Protein AF-A0A5C9EBA0-F1 (afdb_monomer_lite)

pLDDT: mean 90.36, std 7.03, range [62.31, 97.81]

Secondary structure (DSSP, 8-state):
-HHHHHHHHHHHHTT---HHHHHHHHHHHHHHHHHHHHHHHHHHHHTT--HHHHHHHHHHS-SHHHHHHHHHHTT--HHHHHHHHS---HHHHHHHHHHHHHHHHHHIIIIITT-S----EEEEETTEEEEE-HHHHHHHHHHHHHHHHHHHHHHHHHHHHHHHHHHHHHHHHHTT--GGGEE--HHHHHHHS----S---EEEE-TTS-EEEEEEE---TT-HHHHHHHHHTT-SEEEES---HHHHHHHHHTTPEEEETTSTTHHHHHHHHHHHTT----PPP---HHHHHHHHHHHHHHHT-

Sequence (305 aa):
MKNLVGKIVGLVLSGEDYRPEVLATISMRFLTKIQEMVSEVFLIKESGKTIRDLLFQTYKKKGKENKFKLLWYSGLNNKTVRNMEGTTKKEVCLKLGLENIQAFIGIFTQDCSEMEYKISLRLKRDDTTIELNEIESTWFLNAIASMKMSIQGGAWSEVGKLVESSLLYSIFNILEIPETNYIIDIEDIKKRCDIKTREIDGVLIDKEDKCLTIEVKLLGIGNPEIGDEAIAREVDLFLTDRMTEMMISEGEKKGIKTVEFRQEDAIDKIFEFLSSSNIPCSKPSSESKEERKLRIEKLVSKYLE

Radius of gyration: 24.42 Å; chains: 1; bounding box: 55×39×70 Å

Foldseek 3Di:
DLLLLLLLLLQLLLLHDSVVSLVVVLVVVLVVVVVVLLVLLVVCVVVVHDLLVSLVVLLPDDDPVSLQLLQLLLLHGQVVLCVVPVDSDSVSSSVVSVVSLVVLVVCCVPPVPPPPDFDKDWRDDPPDIDIDGRSRRVSNVSSSVSVSVRSSVVSCVVSFLLNLLLNVVLLCVLFVFDPVFKDQDQVVCVVQDVQPDRAFRMWGQAPVRDIATEHEDADDQPCVVVLVVVLVSLGQEYEYQDYDPVSCVSSVVSNHHYAHSNDPPSSVSVSVSCVVVRGDTHDGDPDDSVVSSVVSSVSSSVVVD

Structure (mmCIF, N/CA/C/O backbone):
data_AF-A0A5C9EBA0-F1
#
_entry.id   AF-A0A5C9EBA0-F1
#
loop_
_atom_site.group_PDB
_atom_site.id
_atom_site.type_symbol
_atom_site.label_atom_id
_atom_site.label_alt_id
_atom_site.label_comp_id
_atom_site.label_asym_id
_atom_site.label_entity_id
_atom_site.label_seq_id
_atom_site.pdbx_PDB_ins_code
_atom_site.Cartn_x
_atom_site.Cartn_y
_atom_site.Cartn_z
_atom_site.occupancy
_atom_site.B_iso_or_equiv
_atom_site.auth_seq_id
_atom_site.auth_comp_id
_atom_site.auth_asym_id
_atom_site.auth_atom_id
_atom_site.pdbx_PDB_model_num
ATOM 1 N N . MET A 1 1 ? 4.694 12.496 -0.052 1.00 81.69 1 MET A N 1
ATOM 2 C CA . MET A 1 1 ? 4.579 11.318 -0.940 1.00 81.69 1 MET A CA 1
ATOM 3 C C . MET A 1 1 ? 5.668 11.324 -2.002 1.00 81.69 1 MET A C 1
ATOM 5 O O . MET A 1 1 ? 6.444 10.389 -2.009 1.00 81.69 1 MET A O 1
ATOM 9 N N . LYS A 1 2 ? 5.814 12.387 -2.808 1.00 86.81 2 LYS A N 1
ATOM 10 C CA . LYS A 1 2 ? 6.856 12.492 -3.853 1.00 86.81 2 LYS A CA 1
ATOM 11 C C . LYS A 1 2 ? 8.274 12.146 -3.373 1.00 86.81 2 LYS A C 1
ATOM 13 O O . LYS A 1 2 ? 8.878 11.230 -3.909 1.00 86.81 2 LYS A O 1
ATOM 18 N N . ASN A 1 3 ? 8.734 12.773 -2.285 1.00 86.75 3 ASN A N 1
ATOM 19 C CA . ASN A 1 3 ? 10.061 12.497 -1.711 1.00 86.75 3 ASN A CA 1
ATOM 20 C C . ASN A 1 3 ? 10.243 11.025 -1.298 1.00 86.75 3 ASN A C 1
ATOM 22 O O . ASN A 1 3 ? 11.319 10.471 -1.465 1.00 86.75 3 ASN A O 1
ATOM 26 N N . LEU A 1 4 ? 9.187 10.383 -0.781 1.00 89.81 4 LEU A N 1
ATOM 27 C CA . LEU A 1 4 ? 9.219 8.961 -0.428 1.00 89.81 4 LEU A CA 1
ATOM 28 C C . LEU A 1 4 ? 9.351 8.093 -1.684 1.00 89.81 4 LEU A C 1
ATOM 30 O O . LEU A 1 4 ? 10.162 7.177 -1.696 1.00 89.81 4 LEU A O 1
ATOM 34 N N . VAL A 1 5 ? 8.576 8.388 -2.733 1.00 92.25 5 VAL A N 1
ATOM 35 C CA . VAL A 1 5 ? 8.642 7.653 -4.006 1.00 92.25 5 VAL A CA 1
ATOM 36 C C . VAL A 1 5 ? 10.026 7.810 -4.633 1.00 92.25 5 VAL A C 1
ATOM 38 O O . VAL A 1 5 ? 10.634 6.808 -4.982 1.00 92.25 5 VAL A O 1
ATOM 41 N N . GLY A 1 6 ? 10.565 9.033 -4.694 1.00 92.62 6 GLY A N 1
ATOM 42 C CA . GLY A 1 6 ? 11.915 9.289 -5.204 1.00 92.62 6 GLY A CA 1
ATOM 43 C C . GLY A 1 6 ? 12.986 8.512 -4.442 1.00 92.62 6 GLY A C 1
ATOM 44 O O . GLY A 1 6 ? 13.807 7.838 -5.062 1.00 92.62 6 GLY A O 1
ATOM 45 N N . LYS A 1 7 ? 12.920 8.525 -3.105 1.00 92.56 7 LYS A N 1
ATOM 46 C CA . LYS A 1 7 ? 13.832 7.758 -2.250 1.00 92.56 7 LYS A CA 1
ATOM 47 C C . LYS A 1 7 ? 13.728 6.253 -2.512 1.00 92.56 7 LYS A C 1
ATOM 49 O O . LYS A 1 7 ? 14.746 5.588 -2.663 1.00 92.56 7 LYS A O 1
ATOM 54 N N . ILE A 1 8 ? 12.511 5.713 -2.610 1.00 93.88 8 ILE A N 1
ATOM 55 C CA . ILE A 1 8 ? 12.286 4.291 -2.914 1.00 93.88 8 ILE A CA 1
ATOM 56 C C . ILE A 1 8 ? 12.856 3.925 -4.288 1.00 93.88 8 ILE A C 1
ATOM 58 O O . ILE A 1 8 ? 13.572 2.935 -4.391 1.00 93.88 8 ILE A O 1
ATOM 62 N N . VAL A 1 9 ? 12.583 4.719 -5.327 1.00 94.88 9 VAL A N 1
ATOM 63 C CA . VAL A 1 9 ? 13.113 4.478 -6.679 1.00 94.88 9 VAL A CA 1
ATOM 64 C C . VAL A 1 9 ? 14.646 4.511 -6.670 1.00 94.88 9 VAL A C 1
ATOM 66 O O . VAL A 1 9 ? 15.277 3.636 -7.258 1.00 94.88 9 VAL A O 1
ATOM 69 N N . GLY A 1 10 ? 15.254 5.458 -5.948 1.00 92.88 10 GLY A N 1
ATOM 70 C CA . GLY A 1 10 ? 16.707 5.530 -5.769 1.00 92.88 10 GLY A CA 1
ATOM 71 C C . GLY A 1 10 ? 17.295 4.286 -5.093 1.00 92.88 10 GLY A C 1
ATOM 72 O O . GLY A 1 10 ? 18.308 3.760 -5.557 1.00 92.88 10 GLY A O 1
ATOM 73 N N . LEU A 1 11 ? 16.645 3.781 -4.038 1.00 93.06 11 LEU A N 1
ATOM 74 C CA . LEU A 1 11 ? 17.038 2.538 -3.364 1.00 93.06 11 LEU A CA 1
ATOM 75 C C . LEU A 1 11 ? 16.935 1.333 -4.310 1.00 93.06 11 LEU A C 1
ATOM 77 O O . LEU A 1 11 ? 17.904 0.590 -4.448 1.00 93.06 11 LEU A O 1
ATOM 81 N N . VAL A 1 12 ? 15.807 1.183 -5.014 1.00 93.50 12 VAL A N 1
ATOM 82 C CA . VAL A 1 12 ? 15.573 0.077 -5.959 1.00 93.50 12 VAL A CA 1
ATOM 83 C C . VAL A 1 12 ? 16.632 0.067 -7.061 1.00 93.50 12 VAL A C 1
ATOM 85 O O . VAL A 1 12 ? 17.296 -0.946 -7.256 1.00 93.50 12 VAL A O 1
ATOM 88 N N . LEU A 1 13 ? 16.873 1.200 -7.728 1.00 92.31 13 LEU A N 1
ATOM 89 C CA . LEU A 1 13 ? 17.863 1.297 -8.813 1.00 92.31 13 LEU A CA 1
ATOM 90 C C . LEU A 1 13 ? 19.319 1.149 -8.338 1.00 92.31 13 LEU A C 1
ATOM 92 O O . LEU A 1 13 ? 20.222 1.007 -9.162 1.00 92.31 13 LEU A O 1
ATOM 96 N N . SER A 1 14 ? 19.552 1.170 -7.023 1.00 90.12 14 SER A N 1
ATOM 97 C CA . SER A 1 14 ? 20.859 0.916 -6.405 1.00 90.12 14 SER A CA 1
ATOM 98 C C . SER A 1 14 ? 21.021 -0.522 -5.888 1.00 90.12 14 SER A C 1
ATOM 100 O O . SER A 1 14 ? 22.094 -0.858 -5.379 1.00 90.12 14 SER A O 1
ATOM 102 N N . GLY A 1 15 ? 19.984 -1.361 -6.009 1.00 90.50 15 GLY A N 1
ATOM 103 C CA . GLY A 1 15 ? 19.945 -2.728 -5.478 1.00 90.50 15 GLY A CA 1
ATOM 104 C C . GLY A 1 15 ? 19.704 -2.812 -3.964 1.00 90.50 15 GLY A C 1
ATOM 105 O O . GLY A 1 15 ? 19.970 -3.839 -3.332 1.00 90.50 15 GLY A O 1
ATOM 106 N N . GLU A 1 16 ? 19.201 -1.742 -3.351 1.00 91.31 16 GLU A N 1
ATOM 107 C CA . GLU A 1 16 ? 18.982 -1.635 -1.906 1.00 91.31 16 GLU A CA 1
ATOM 108 C C . GLU A 1 16 ? 17.537 -1.948 -1.499 1.00 91.31 16 GLU A C 1
ATOM 110 O O . GLU A 1 16 ? 16.607 -1.913 -2.303 1.00 91.31 16 GLU A O 1
ATOM 115 N N . ASP A 1 17 ? 17.338 -2.285 -0.218 1.00 90.69 17 ASP A N 1
ATOM 116 C CA . ASP A 1 17 ? 16.003 -2.602 0.290 1.00 90.69 17 ASP A CA 1
ATOM 117 C C . ASP A 1 17 ? 15.201 -1.341 0.598 1.00 90.69 17 ASP A C 1
ATOM 119 O O . ASP A 1 17 ? 15.548 -0.567 1.488 1.00 90.69 17 ASP A O 1
ATOM 123 N N . TYR A 1 18 ? 14.086 -1.172 -0.105 1.00 91.62 18 TYR A N 1
ATOM 124 C CA . TYR A 1 18 ? 13.169 -0.053 0.076 1.00 91.62 18 TYR A CA 1
ATOM 125 C C . TYR A 1 18 ? 12.035 -0.343 1.076 1.00 91.62 18 TYR A C 1
ATOM 127 O O . TYR A 1 18 ? 11.328 0.577 1.496 1.00 91.62 18 TYR A O 1
ATOM 135 N N . ARG A 1 19 ? 11.831 -1.605 1.488 1.00 90.94 19 ARG A N 1
ATOM 136 C CA . ARG A 1 19 ? 10.731 -2.005 2.386 1.00 90.94 19 ARG A CA 1
ATOM 137 C C . ARG A 1 19 ? 10.732 -1.260 3.727 1.00 90.94 19 ARG A C 1
ATOM 139 O O . ARG A 1 19 ? 9.632 -0.927 4.177 1.00 90.94 19 ARG A O 1
ATOM 146 N N . PRO A 1 20 ? 11.881 -0.945 4.365 1.00 93.00 20 PRO A N 1
ATOM 147 C CA . PRO A 1 20 ? 11.892 -0.144 5.590 1.00 93.00 20 PRO A CA 1
ATOM 148 C C . PRO A 1 20 ? 11.180 1.210 5.445 1.00 93.00 20 PRO A C 1
ATOM 150 O O . PRO A 1 20 ? 10.458 1.618 6.354 1.00 93.00 20 PRO A O 1
ATOM 153 N N . GLU A 1 21 ? 11.285 1.866 4.287 1.00 92.19 21 GLU A N 1
ATOM 154 C CA . GLU A 1 21 ? 10.625 3.152 4.015 1.00 92.19 21 GLU A CA 1
ATOM 155 C C . GLU A 1 21 ? 9.096 3.006 3.922 1.00 92.19 21 GLU A C 1
ATOM 157 O O . GLU A 1 21 ? 8.328 3.830 4.439 1.00 92.19 21 GLU A O 1
ATOM 162 N N . VAL A 1 22 ? 8.630 1.908 3.318 1.00 91.56 22 VAL A N 1
ATOM 163 C CA . VAL A 1 22 ? 7.197 1.585 3.249 1.00 91.56 22 VAL A CA 1
ATOM 164 C C . VAL A 1 22 ? 6.652 1.244 4.635 1.00 91.56 22 VAL A C 1
ATOM 166 O O . VAL A 1 22 ? 5.592 1.737 5.028 1.00 91.56 22 VAL A O 1
ATOM 169 N N . LEU A 1 23 ? 7.394 0.455 5.418 1.00 93.38 23 LEU A N 1
ATOM 170 C CA . LEU A 1 23 ? 7.028 0.102 6.791 1.00 93.38 23 LEU A CA 1
ATOM 171 C C . LEU A 1 23 ? 6.982 1.331 7.707 1.00 93.38 23 LEU A C 1
ATOM 173 O O . LEU A 1 23 ? 6.047 1.458 8.501 1.00 93.38 23 LEU A O 1
ATOM 177 N N . ALA A 1 24 ? 7.927 2.263 7.570 1.00 91.94 24 ALA A N 1
ATOM 178 C CA . ALA A 1 24 ? 7.907 3.534 8.291 1.00 91.94 24 ALA A CA 1
ATOM 179 C C . ALA A 1 24 ? 6.654 4.355 7.944 1.00 91.94 24 ALA A C 1
ATOM 181 O O . ALA A 1 24 ? 5.968 4.860 8.836 1.00 91.94 24 ALA A O 1
ATOM 182 N N . THR A 1 25 ? 6.284 4.405 6.661 1.00 91.31 25 THR A N 1
ATOM 183 C CA . THR A 1 25 ? 5.068 5.087 6.188 1.00 91.31 25 THR A CA 1
ATOM 184 C C . THR A 1 25 ? 3.796 4.455 6.755 1.00 91.31 25 THR A C 1
ATOM 186 O O . THR A 1 25 ? 2.898 5.160 7.221 1.00 91.31 25 THR A O 1
ATOM 189 N N . ILE A 1 26 ? 3.720 3.122 6.767 1.00 94.00 26 ILE A N 1
ATOM 190 C CA . ILE A 1 26 ? 2.621 2.368 7.382 1.00 94.00 26 ILE A CA 1
ATOM 191 C C . ILE A 1 26 ? 2.520 2.681 8.878 1.00 94.00 26 ILE A C 1
ATOM 193 O O . ILE A 1 26 ? 1.419 2.902 9.384 1.00 94.00 26 ILE A O 1
ATOM 197 N N . SER A 1 27 ? 3.649 2.688 9.587 1.00 94.75 27 SER A N 1
ATOM 198 C CA . SER A 1 27 ? 3.702 2.964 11.025 1.00 94.75 27 SER A CA 1
ATOM 199 C C . SER A 1 27 ? 3.254 4.387 11.340 1.00 94.75 27 SER A C 1
ATOM 201 O O . SER A 1 27 ? 2.418 4.574 12.220 1.00 94.75 27 SER A O 1
ATOM 203 N N . MET A 1 28 ? 3.708 5.376 10.568 1.00 93.81 28 MET A N 1
ATOM 204 C CA . MET A 1 28 ? 3.269 6.764 10.717 1.00 93.81 28 MET A CA 1
ATOM 205 C C . MET A 1 28 ? 1.756 6.902 10.502 1.00 93.81 28 MET A C 1
ATOM 207 O O . MET A 1 28 ? 1.057 7.449 11.350 1.00 93.81 28 MET A O 1
ATOM 211 N N . ARG A 1 29 ? 1.220 6.332 9.410 1.00 94.75 29 ARG A N 1
ATOM 212 C CA . ARG A 1 29 ? -0.228 6.339 9.127 1.00 94.75 29 ARG A CA 1
ATOM 213 C C . ARG A 1 29 ? -1.030 5.676 10.244 1.00 94.75 29 ARG A C 1
ATOM 215 O O . ARG A 1 29 ? -2.077 6.192 10.626 1.00 94.75 29 ARG A O 1
ATOM 222 N N . PHE A 1 30 ? -0.541 4.553 10.768 1.00 97.00 30 PHE A N 1
ATOM 223 C CA . PHE A 1 30 ? -1.164 3.871 11.898 1.00 97.00 30 PHE A CA 1
ATOM 224 C C . PHE A 1 30 ? -1.202 4.767 13.139 1.00 97.00 30 PHE A C 1
ATOM 226 O O . PHE A 1 30 ? -2.274 4.931 13.711 1.00 97.00 30 PHE A O 1
ATOM 233 N N . LEU A 1 31 ? -0.079 5.393 13.510 1.00 96.75 31 LEU A N 1
ATOM 234 C CA . LEU A 1 31 ? 0.001 6.295 14.664 1.00 96.75 31 LEU A CA 1
ATOM 235 C C . LEU A 1 31 ? -0.926 7.510 14.524 1.00 96.75 31 LEU A C 1
ATOM 237 O O . LEU A 1 31 ? -1.572 7.905 15.488 1.00 96.75 31 LEU A O 1
ATOM 241 N N . THR A 1 32 ? -1.061 8.077 13.327 1.00 95.81 32 THR A N 1
ATOM 242 C CA . THR A 1 32 ? -2.030 9.156 13.094 1.00 95.81 32 THR A CA 1
ATOM 243 C C . THR A 1 32 ? -3.468 8.654 13.238 1.00 95.81 32 THR A C 1
ATOM 245 O O . THR A 1 32 ? -4.272 9.249 13.956 1.00 95.81 32 THR A O 1
ATOM 248 N N . LYS A 1 33 ? -3.811 7.532 12.593 1.00 96.25 33 LYS A N 1
ATOM 249 C CA . LYS A 1 33 ? -5.192 7.029 12.579 1.00 96.25 33 LYS A CA 1
ATOM 250 C C . LYS A 1 33 ? -5.638 6.434 13.910 1.00 96.25 33 LYS A C 1
ATOM 252 O O . LYS A 1 33 ? -6.814 6.564 14.242 1.00 96.25 33 LYS A O 1
ATOM 257 N N . ILE A 1 34 ? -4.735 5.855 14.704 1.00 96.94 34 ILE A N 1
ATOM 258 C CA . ILE A 1 34 ? -5.078 5.401 16.055 1.00 96.94 34 ILE A CA 1
ATOM 259 C C . ILE A 1 34 ? -5.459 6.582 16.951 1.00 96.94 34 ILE A C 1
ATOM 261 O O . ILE A 1 34 ? -6.455 6.487 17.657 1.00 96.94 34 ILE A O 1
ATOM 265 N N . GLN A 1 35 ? -4.752 7.715 16.864 1.00 96.62 35 GLN A N 1
ATOM 266 C CA . GLN A 1 35 ? -5.089 8.920 17.632 1.00 96.62 35 GLN A CA 1
ATOM 267 C C . GLN A 1 35 ? -6.472 9.464 17.252 1.00 96.62 35 GLN A C 1
ATOM 269 O O . GLN A 1 35 ? -7.281 9.774 18.127 1.00 96.62 35 GLN A O 1
ATOM 274 N N . GLU A 1 36 ? -6.790 9.503 15.954 1.00 96.00 36 GLU A N 1
ATOM 275 C CA . GLU A 1 36 ? -8.133 9.870 15.488 1.00 96.00 36 GLU A CA 1
ATOM 276 C C . GLU A 1 36 ? -9.208 8.923 16.044 1.00 96.00 36 GLU A C 1
ATOM 278 O O . GLU A 1 36 ? -10.232 9.374 16.555 1.00 96.00 36 GLU A O 1
ATOM 283 N N . MET A 1 37 ? -8.983 7.607 15.968 1.00 96.75 37 MET A N 1
ATOM 284 C CA . MET A 1 37 ? -9.955 6.617 16.435 1.00 96.75 37 MET A CA 1
ATOM 285 C C . MET A 1 37 ? -10.153 6.659 17.952 1.00 96.75 37 MET A C 1
ATOM 287 O O . MET A 1 37 ? -11.296 6.594 18.398 1.00 96.75 37 MET A O 1
ATOM 291 N N . VAL A 1 38 ? -9.072 6.801 18.728 1.00 97.62 38 VAL A N 1
ATOM 292 C CA . VAL A 1 38 ? -9.129 6.974 20.188 1.00 97.62 38 VAL A CA 1
ATOM 293 C C . VAL A 1 38 ? -9.946 8.213 20.537 1.00 97.62 38 VAL A C 1
ATOM 295 O O . VAL A 1 38 ? -10.835 8.121 21.377 1.00 97.62 38 VAL A O 1
ATOM 298 N N . SER A 1 39 ? -9.711 9.341 19.860 1.00 97.25 39 SER A N 1
ATOM 299 C CA . SER A 1 39 ? -10.471 10.579 20.074 1.00 97.25 39 SER A CA 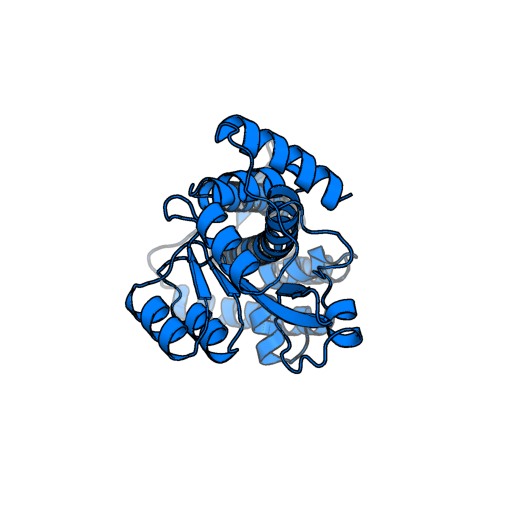1
ATOM 300 C C . SER A 1 39 ? -11.970 10.400 19.801 1.00 97.25 39 SER A C 1
ATOM 302 O O . SER A 1 39 ? -12.808 10.789 20.615 1.00 97.25 39 SER A O 1
ATOM 304 N N . GLU A 1 40 ? -12.332 9.748 18.693 1.00 96.88 40 GLU A N 1
ATOM 305 C CA . GLU A 1 40 ? -13.737 9.506 18.342 1.00 96.88 40 GLU A CA 1
ATOM 306 C C . GLU A 1 40 ? -14.439 8.565 19.335 1.00 96.88 40 GLU A C 1
ATOM 308 O O . GLU A 1 40 ? -15.564 8.847 19.750 1.00 96.88 40 GLU A O 1
ATOM 313 N N . VAL A 1 41 ? -13.779 7.483 19.761 1.00 97.38 41 VAL A N 1
ATOM 314 C CA . VAL A 1 41 ? -14.322 6.562 20.776 1.00 97.38 41 VAL A CA 1
ATOM 315 C C . VAL A 1 41 ? -14.431 7.249 22.134 1.00 97.38 41 VAL A C 1
ATOM 317 O O . VAL A 1 41 ? -15.442 7.085 22.819 1.00 97.38 41 VAL A O 1
ATOM 320 N N . PHE A 1 42 ? -13.444 8.074 22.491 1.00 97.81 42 PHE A N 1
ATOM 321 C CA . PHE A 1 42 ? -13.457 8.845 23.726 1.00 97.81 42 PHE A CA 1
ATOM 322 C C . PHE A 1 42 ? -14.675 9.759 23.809 1.00 97.81 42 PHE A C 1
ATOM 324 O O . PHE A 1 42 ? -15.445 9.677 24.763 1.00 97.81 42 PHE A O 1
ATOM 331 N N . LEU A 1 43 ? -14.894 10.579 22.780 1.00 96.62 43 LEU A N 1
ATOM 332 C CA . LEU A 1 43 ? -16.013 11.523 22.728 1.00 96.62 43 LEU A CA 1
ATOM 333 C C . LEU A 1 43 ? -17.376 10.822 22.755 1.00 96.62 43 LEU A C 1
ATOM 335 O O . LEU A 1 43 ? -18.321 11.310 23.375 1.00 96.62 43 LEU A O 1
ATOM 339 N N . ILE A 1 44 ? -17.494 9.670 22.092 1.00 96.00 44 ILE A N 1
ATOM 340 C CA . ILE A 1 44 ? -18.726 8.875 22.107 1.00 96.00 44 ILE A CA 1
ATOM 341 C C . ILE A 1 44 ? -19.019 8.366 23.515 1.00 96.00 44 ILE A C 1
ATOM 343 O O . ILE A 1 44 ? -20.124 8.601 24.013 1.00 96.00 44 ILE A O 1
ATOM 347 N N . LYS A 1 45 ? -18.033 7.748 24.172 1.00 95.94 45 LYS A N 1
ATOM 348 C CA . LYS A 1 45 ? -18.189 7.206 25.525 1.00 95.94 45 LYS A CA 1
ATOM 349 C C . LYS A 1 45 ? -18.451 8.306 26.555 1.00 95.94 45 LYS A C 1
ATOM 351 O O . LYS A 1 45 ? -19.352 8.154 27.374 1.00 95.94 45 LYS A O 1
ATOM 356 N N . GLU A 1 46 ? -17.732 9.426 26.470 1.00 95.62 46 GLU A N 1
ATOM 357 C CA . GLU A 1 46 ? -17.934 10.617 27.311 1.00 95.62 46 GLU A CA 1
ATOM 358 C C . GLU A 1 46 ? -19.369 11.155 27.190 1.00 95.62 46 GLU A C 1
ATOM 360 O O . GLU A 1 46 ? -19.976 11.552 28.180 1.00 95.62 46 GLU A O 1
ATOM 365 N N . SER A 1 47 ? -19.961 11.091 25.993 1.00 95.44 47 SER A N 1
ATOM 366 C CA . SER A 1 47 ? -21.350 11.507 25.758 1.00 95.44 47 SER A CA 1
ATOM 367 C C . SER A 1 47 ? -22.416 10.464 26.135 1.00 95.44 47 SER A C 1
ATOM 369 O O . SER A 1 47 ? -23.588 10.658 25.811 1.00 95.44 47 SER A O 1
ATOM 371 N N . GLY A 1 48 ? -22.031 9.348 26.767 1.00 95.06 48 GLY A N 1
ATOM 372 C CA . GLY A 1 48 ? -22.944 8.260 27.140 1.00 95.06 48 GLY A CA 1
ATOM 373 C C . GLY A 1 48 ? -23.527 7.491 25.949 1.00 95.06 48 GLY A C 1
ATOM 374 O O . GLY A 1 48 ? -24.552 6.826 26.085 1.00 95.06 48 GLY A O 1
ATOM 375 N N . LYS A 1 49 ? -22.908 7.602 24.769 1.00 95.62 49 LYS A N 1
ATOM 376 C CA . LYS A 1 49 ? -23.362 6.966 23.528 1.00 95.62 49 LYS A CA 1
ATOM 377 C C . LYS A 1 49 ? -22.674 5.626 23.295 1.00 95.62 49 LYS A C 1
ATOM 379 O O . LYS A 1 49 ? -21.618 5.333 23.849 1.00 95.62 49 LYS A O 1
ATOM 384 N N . THR A 1 50 ? -23.274 4.824 22.426 1.00 92.94 50 THR A N 1
ATOM 385 C CA . THR A 1 50 ? -22.828 3.467 22.108 1.00 92.94 50 THR A CA 1
ATOM 386 C C . THR A 1 50 ? -21.975 3.413 20.839 1.00 92.94 50 THR A C 1
ATOM 388 O O . THR A 1 50 ? -21.930 4.346 20.034 1.00 92.94 50 THR A O 1
ATOM 391 N N . ILE A 1 51 ? -21.365 2.253 20.595 1.00 90.81 51 ILE A N 1
ATOM 392 C CA . ILE A 1 51 ? -20.700 1.929 19.324 1.00 90.81 51 ILE A CA 1
ATOM 393 C C . ILE A 1 51 ? -21.655 2.123 18.133 1.00 90.81 51 ILE A C 1
ATOM 395 O O . ILE A 1 51 ? -21.267 2.654 17.094 1.00 90.81 51 ILE A O 1
ATOM 399 N N . ARG A 1 52 ? -22.934 1.757 18.278 1.00 93.44 52 ARG A N 1
ATOM 400 C CA . ARG A 1 52 ? -23.931 1.928 17.213 1.00 93.44 52 ARG A CA 1
ATOM 401 C C . ARG A 1 52 ? -24.115 3.403 16.845 1.00 93.44 52 ARG A C 1
ATOM 403 O O . ARG A 1 52 ? -24.215 3.737 15.663 1.00 93.44 52 ARG A O 1
ATOM 410 N N . ASP A 1 53 ? -24.097 4.290 17.837 1.00 95.88 53 ASP A N 1
ATOM 411 C CA . ASP A 1 53 ? -24.163 5.735 17.615 1.00 95.88 53 ASP A CA 1
ATOM 412 C C . ASP A 1 53 ? -22.923 6.259 16.884 1.00 95.88 53 ASP A C 1
ATOM 414 O O . ASP A 1 53 ? -23.052 7.116 16.005 1.00 95.88 53 ASP A O 1
ATOM 418 N N . LEU A 1 54 ? -21.735 5.726 17.194 1.00 96.06 54 LEU A N 1
ATOM 419 C CA . LEU A 1 54 ? -20.495 6.052 16.484 1.00 96.06 54 LEU A CA 1
ATOM 420 C C . LEU A 1 54 ? -20.591 5.695 14.994 1.00 96.06 54 LEU A C 1
ATOM 422 O O . LEU A 1 54 ? -20.232 6.518 14.146 1.00 96.06 54 LEU A O 1
ATOM 426 N N . LEU A 1 55 ? -21.127 4.518 14.648 1.00 95.56 55 LEU A N 1
ATOM 427 C CA . LEU A 1 55 ? -21.336 4.143 13.246 1.00 95.56 55 LEU A CA 1
ATOM 428 C C . LEU A 1 55 ? -22.289 5.108 12.543 1.00 95.56 55 LEU A C 1
ATOM 430 O O . LEU A 1 55 ? -21.954 5.632 11.481 1.00 95.56 55 LEU A O 1
ATOM 434 N N . PHE A 1 56 ? -23.451 5.405 13.129 1.00 96.25 56 PHE A N 1
ATOM 435 C CA . PHE A 1 56 ? -24.403 6.327 12.505 1.00 96.25 56 PHE A CA 1
ATOM 436 C C . PHE A 1 56 ? -23.841 7.746 12.357 1.00 96.25 56 PHE A C 1
ATOM 438 O O . PHE A 1 56 ? -24.073 8.396 11.333 1.00 96.25 56 PHE A O 1
ATOM 445 N N . GLN A 1 57 ? -23.072 8.235 13.332 1.00 95.06 57 GLN A N 1
ATOM 446 C CA . GLN A 1 57 ? -22.390 9.526 13.222 1.00 95.06 57 GLN A CA 1
ATOM 447 C C . GLN A 1 57 ? -21.343 9.511 12.101 1.00 95.06 57 GLN A C 1
ATOM 449 O O . GLN A 1 57 ? -21.325 10.415 11.264 1.00 95.06 57 GLN A O 1
ATOM 454 N N . THR A 1 58 ? -20.532 8.457 12.007 1.00 95.56 58 THR A N 1
ATOM 455 C CA . THR A 1 58 ? -19.527 8.284 10.942 1.00 95.56 58 THR A CA 1
ATOM 456 C C . THR A 1 58 ? -20.182 8.173 9.558 1.00 95.56 58 THR A C 1
ATOM 458 O O . THR A 1 58 ? -19.709 8.741 8.566 1.00 95.56 58 THR A O 1
ATOM 461 N N . TYR A 1 59 ? -21.341 7.518 9.481 1.00 95.69 59 TYR A N 1
ATOM 462 C CA . TYR A 1 59 ? -22.153 7.434 8.271 1.00 95.69 59 TYR A CA 1
ATOM 463 C C . TYR A 1 59 ? -22.658 8.802 7.794 1.00 95.69 59 TYR A C 1
ATOM 465 O O . TYR A 1 59 ? -22.678 9.058 6.590 1.00 95.69 59 TYR A O 1
ATOM 473 N N . LYS A 1 60 ? -22.965 9.729 8.701 1.00 95.12 60 LYS A N 1
ATOM 474 C CA . LYS A 1 60 ? -23.390 11.091 8.336 1.00 95.12 60 LYS A CA 1
ATOM 475 C C . LYS A 1 60 ? -22.233 11.996 7.884 1.00 95.12 60 LYS A C 1
ATOM 477 O O . LYS A 1 60 ? -22.461 12.928 7.116 1.00 95.12 60 LYS A O 1
ATOM 482 N N . LYS A 1 61 ? -20.988 11.731 8.305 1.00 93.38 61 LYS A N 1
ATOM 483 C CA . LYS A 1 61 ? -19.810 12.540 7.925 1.00 93.38 61 LYS A CA 1
ATOM 484 C C . LYS A 1 61 ? -19.486 12.421 6.421 1.00 93.38 61 LYS A C 1
ATOM 486 O O . LYS A 1 61 ? -19.469 11.323 5.861 1.00 93.38 61 LYS A O 1
ATOM 491 N N . LYS A 1 62 ? -19.176 13.537 5.750 1.00 89.19 62 LYS A N 1
ATOM 492 C CA . LYS A 1 62 ? -18.737 13.556 4.335 1.00 89.19 62 LYS A CA 1
ATOM 493 C C . LYS A 1 62 ? -17.278 13.099 4.187 1.00 89.19 62 LYS A C 1
ATOM 495 O O . LYS A 1 62 ? -16.519 13.143 5.144 1.00 89.19 62 LYS A O 1
ATOM 500 N N . GLY A 1 63 ? -16.871 12.687 2.987 1.00 86.81 63 GLY A N 1
ATOM 501 C CA . GLY A 1 63 ? -15.479 12.337 2.669 1.00 86.81 63 GLY A CA 1
ATOM 502 C C . GLY A 1 63 ? -15.201 10.832 2.614 1.00 86.81 63 GLY A C 1
ATOM 503 O O . GLY A 1 63 ? -15.817 10.036 3.326 1.00 86.81 63 GLY A O 1
ATOM 504 N N . LYS A 1 64 ? -14.261 10.444 1.740 1.00 83.81 64 LYS A N 1
ATOM 505 C CA . LYS A 1 64 ? -13.916 9.037 1.464 1.00 83.81 64 LYS A CA 1
ATOM 506 C C . LYS A 1 64 ? -13.386 8.309 2.704 1.00 83.81 64 LYS A C 1
ATOM 508 O O . LYS A 1 64 ? -13.685 7.131 2.880 1.00 83.81 64 LYS A O 1
ATOM 513 N N . GLU A 1 65 ? -12.677 9.011 3.587 1.00 87.12 65 GLU A N 1
ATOM 514 C CA . GLU A 1 65 ? -12.125 8.442 4.825 1.00 87.12 65 GLU A CA 1
ATOM 515 C C . GLU A 1 65 ? -13.194 7.871 5.759 1.00 87.12 65 GLU A C 1
ATOM 517 O O . GLU A 1 65 ? -12.995 6.822 6.367 1.00 87.12 65 GLU A O 1
ATOM 522 N N . ASN A 1 66 ? -14.370 8.498 5.820 1.00 91.44 66 ASN A N 1
ATOM 523 C CA . ASN A 1 66 ? -15.444 8.031 6.693 1.00 91.44 66 ASN A CA 1
ATOM 524 C C . ASN A 1 66 ? -16.034 6.693 6.240 1.00 91.44 66 ASN A C 1
ATOM 526 O O . ASN A 1 66 ? -16.575 5.958 7.061 1.00 91.44 66 ASN A O 1
ATOM 530 N N . LYS A 1 67 ? -15.894 6.331 4.957 1.00 92.00 67 LYS A N 1
ATOM 531 C CA . LYS A 1 67 ? -16.217 4.973 4.506 1.00 92.00 67 LYS A CA 1
ATOM 532 C C . LYS A 1 67 ? -15.271 3.951 5.140 1.00 92.00 67 LYS A C 1
ATOM 534 O O . LYS A 1 67 ? -15.726 2.907 5.586 1.00 92.00 67 LYS A O 1
ATOM 539 N N . PHE A 1 68 ? -13.975 4.252 5.201 1.00 93.25 68 PHE A N 1
ATOM 540 C CA . PHE A 1 68 ? -13.006 3.358 5.829 1.00 93.25 68 PHE A CA 1
ATOM 541 C C . PHE A 1 68 ? -13.234 3.258 7.335 1.00 93.25 68 PHE A C 1
ATOM 543 O O . PHE A 1 68 ? -13.315 2.148 7.842 1.00 93.25 68 PHE A O 1
ATOM 550 N N . LYS A 1 69 ? -13.457 4.384 8.025 1.00 95.38 69 LYS A N 1
ATOM 551 C CA . LYS A 1 69 ? -13.780 4.385 9.461 1.00 95.38 69 LYS A CA 1
ATOM 552 C C . LYS A 1 69 ? -15.022 3.555 9.788 1.00 95.38 69 LYS A C 1
ATOM 554 O O . LYS A 1 69 ? -14.984 2.788 10.740 1.00 95.38 69 LYS A O 1
ATOM 559 N N . LEU A 1 70 ? -16.084 3.637 8.975 1.00 95.25 70 LEU A N 1
ATOM 560 C CA . LEU A 1 70 ? -17.258 2.765 9.128 1.00 95.25 70 LEU A CA 1
ATOM 561 C C . LEU A 1 70 ? -16.879 1.284 9.122 1.00 95.25 70 LEU A C 1
ATOM 563 O O . LEU A 1 70 ? -17.326 0.534 9.984 1.00 95.25 70 LEU A O 1
ATOM 567 N N . LEU A 1 71 ? -16.054 0.872 8.160 1.00 95.44 71 LEU A N 1
ATOM 568 C CA . LEU A 1 71 ? -15.610 -0.513 8.048 1.00 95.44 71 LEU A CA 1
ATOM 569 C C . LEU A 1 71 ? -14.713 -0.904 9.224 1.00 95.44 71 LEU A C 1
ATOM 571 O O . LEU A 1 71 ? -14.943 -1.943 9.831 1.00 95.44 71 LEU A O 1
ATOM 575 N N . TRP A 1 72 ? -13.770 -0.043 9.613 1.00 96.94 72 TRP A N 1
ATOM 576 C CA . TRP A 1 72 ? -12.871 -0.291 10.741 1.00 96.94 72 TRP A CA 1
ATOM 577 C C . TRP A 1 72 ? -13.636 -0.463 12.047 1.00 96.94 72 TRP A C 1
ATOM 579 O O . TRP A 1 72 ? -13.478 -1.485 12.698 1.00 96.94 72 TRP A O 1
ATOM 589 N N . TYR A 1 73 ? -14.535 0.466 12.384 1.00 97.31 73 TYR A N 1
ATOM 590 C CA . TYR A 1 73 ? -15.410 0.352 13.557 1.00 97.31 73 TYR A CA 1
ATOM 591 C C . TYR A 1 73 ? -16.314 -0.877 13.519 1.00 97.31 73 TYR A C 1
ATOM 593 O O . TYR A 1 73 ? -16.843 -1.275 14.547 1.00 97.31 73 TYR A O 1
ATOM 601 N N . SER A 1 74 ? -16.484 -1.494 12.357 1.00 95.44 74 SER A N 1
ATOM 602 C CA . SER A 1 74 ? -17.261 -2.716 12.218 1.00 95.44 74 SER A CA 1
ATOM 603 C C . SER A 1 74 ? -16.419 -3.984 12.206 1.00 95.44 74 SER A C 1
ATOM 605 O O . SER A 1 74 ? -16.985 -5.053 12.030 1.00 95.44 74 SER A O 1
ATOM 607 N N . GLY A 1 75 ? -15.093 -3.906 12.349 1.00 95.62 75 GLY A N 1
ATOM 608 C CA . GLY A 1 75 ? -14.227 -5.080 12.224 1.00 95.62 75 GLY A CA 1
ATOM 609 C C . GLY A 1 75 ? -14.086 -5.593 10.782 1.00 95.62 75 GLY A C 1
ATOM 610 O O . GLY A 1 75 ? -13.860 -6.780 10.566 1.00 95.62 75 GLY A O 1
ATOM 611 N N . LEU A 1 76 ? -14.298 -4.731 9.782 1.00 94.88 76 LEU A N 1
ATOM 612 C CA . LEU A 1 76 ? -14.316 -5.080 8.361 1.00 94.88 76 LEU A CA 1
ATOM 613 C C . LEU A 1 76 ? -13.296 -4.259 7.562 1.00 94.88 76 LEU A C 1
ATOM 615 O O . LEU A 1 76 ? -12.816 -3.203 7.980 1.00 94.88 76 LEU A O 1
ATOM 619 N N . ASN A 1 77 ? -13.013 -4.717 6.342 1.00 92.19 77 ASN A N 1
ATOM 620 C CA . ASN A 1 77 ? -12.244 -3.966 5.355 1.00 92.19 77 ASN A CA 1
ATOM 621 C C . ASN A 1 77 ? -12.977 -3.906 4.002 1.00 92.19 77 ASN A C 1
ATOM 623 O O . ASN A 1 77 ? -13.939 -4.630 3.738 1.00 92.19 77 ASN A O 1
ATOM 627 N N . ASN A 1 78 ? -12.519 -3.009 3.127 1.00 90.69 78 ASN A N 1
ATOM 628 C CA . ASN A 1 78 ? -13.183 -2.722 1.853 1.00 90.69 78 ASN A CA 1
ATOM 629 C C . ASN A 1 78 ? -13.150 -3.917 0.877 1.00 90.69 78 ASN A C 1
ATOM 631 O O . ASN A 1 78 ? -14.063 -4.042 0.063 1.00 90.69 78 ASN A O 1
ATOM 635 N N . LYS A 1 79 ? -12.134 -4.792 0.961 1.00 89.50 79 LYS A N 1
ATOM 636 C CA . LYS A 1 79 ? -12.006 -5.993 0.118 1.00 89.50 79 LYS A CA 1
ATOM 637 C C . LYS A 1 79 ? -13.057 -7.034 0.503 1.00 89.50 79 LYS A C 1
ATOM 639 O O . LYS A 1 79 ? -13.747 -7.531 -0.377 1.00 89.50 79 LYS A O 1
ATOM 644 N N . THR A 1 80 ? -13.248 -7.279 1.800 1.00 91.00 80 THR A N 1
ATOM 645 C CA . THR A 1 80 ? -14.287 -8.188 2.308 1.00 91.00 80 THR A CA 1
ATOM 646 C C . THR A 1 80 ? -15.674 -7.774 1.820 1.00 91.00 80 THR A C 1
ATOM 648 O O . THR A 1 80 ? -16.362 -8.564 1.183 1.00 91.00 80 THR A O 1
ATOM 651 N N . VAL A 1 81 ? -16.053 -6.507 2.015 1.00 93.44 81 VAL A N 1
ATOM 652 C CA . VAL A 1 81 ? -17.372 -6.007 1.588 1.00 93.44 81 VAL A CA 1
ATOM 653 C C . VAL A 1 81 ? -17.547 -6.068 0.069 1.00 93.44 81 VAL A C 1
ATOM 655 O O . VAL A 1 81 ? -18.592 -6.497 -0.414 1.00 93.44 81 VAL A O 1
ATOM 658 N N . ARG A 1 82 ? -16.515 -5.696 -0.701 1.00 93.31 82 ARG A N 1
ATOM 659 C CA . ARG A 1 82 ? -16.547 -5.797 -2.168 1.00 93.31 82 ARG A CA 1
ATOM 660 C C . ARG A 1 82 ? -16.749 -7.237 -2.638 1.00 93.31 82 ARG A C 1
ATOM 662 O O . ARG A 1 82 ? -17.471 -7.428 -3.609 1.00 93.31 82 ARG A O 1
ATOM 669 N N . ASN A 1 83 ? -16.124 -8.208 -1.979 1.00 92.31 83 ASN A N 1
ATOM 670 C CA . ASN A 1 83 ? -16.235 -9.619 -2.341 1.00 92.31 83 ASN A CA 1
ATOM 671 C C . ASN A 1 83 ? -17.609 -10.205 -1.988 1.00 92.31 83 ASN A C 1
ATOM 673 O O . ASN A 1 83 ? -18.115 -11.022 -2.745 1.00 92.31 83 ASN A O 1
ATOM 677 N N . MET A 1 84 ? -18.214 -9.774 -0.878 1.00 92.38 84 MET A N 1
ATOM 678 C CA . MET A 1 84 ? -19.538 -10.247 -0.457 1.00 92.38 84 MET A CA 1
ATOM 679 C C . MET A 1 84 ? -20.671 -9.642 -1.296 1.00 92.38 84 MET A C 1
ATOM 681 O O . MET A 1 84 ? -21.569 -10.355 -1.725 1.00 92.38 84 MET A O 1
ATOM 685 N N . GLU A 1 85 ? -20.620 -8.334 -1.562 1.00 95.06 85 GLU A N 1
ATOM 686 C CA . GLU A 1 85 ? -21.769 -7.586 -2.106 1.00 95.06 85 GLU A CA 1
ATOM 687 C C . GLU A 1 85 ? -21.534 -7.041 -3.522 1.00 95.06 85 GLU A C 1
ATOM 689 O O . GLU A 1 85 ? -22.376 -6.340 -4.084 1.00 95.06 85 GLU A O 1
ATOM 694 N N . GLY A 1 86 ? -20.340 -7.236 -4.091 1.00 93.75 86 GLY A N 1
ATOM 695 C CA . GLY A 1 86 ? -19.951 -6.639 -5.373 1.00 93.75 86 GLY A CA 1
ATOM 696 C C . GLY A 1 86 ? -19.826 -5.107 -5.342 1.00 93.75 86 GLY A C 1
ATOM 697 O O . GLY A 1 86 ? -19.482 -4.479 -6.345 1.00 93.75 86 GLY A O 1
ATOM 698 N N . THR A 1 87 ? -20.047 -4.452 -4.200 1.00 93.44 87 THR A N 1
ATOM 699 C CA . THR A 1 87 ? -20.081 -2.990 -4.065 1.00 93.44 87 THR A CA 1
ATOM 700 C C . THR A 1 87 ? -19.531 -2.522 -2.723 1.00 93.44 87 THR A C 1
ATOM 702 O O . THR A 1 87 ? -19.420 -3.289 -1.781 1.00 93.44 87 THR A O 1
ATOM 705 N N . THR A 1 88 ? -19.160 -1.243 -2.638 1.00 91.88 88 THR A N 1
ATOM 706 C CA . THR A 1 88 ? -18.677 -0.603 -1.397 1.00 91.88 88 THR A CA 1
ATOM 707 C C . THR A 1 88 ? -19.366 0.743 -1.166 1.00 91.88 88 THR A C 1
ATOM 709 O O . THR A 1 88 ? -18.756 1.717 -0.721 1.00 91.88 88 THR A O 1
ATOM 712 N N . LYS A 1 89 ? -20.648 0.824 -1.544 1.00 93.56 89 LYS A N 1
ATOM 713 C CA . LYS A 1 89 ? -21.506 1.979 -1.252 1.00 93.56 89 LYS A CA 1
ATOM 714 C C . LYS A 1 89 ? -21.673 2.144 0.262 1.00 93.56 89 LYS A C 1
ATOM 716 O O . LYS A 1 89 ? -21.663 1.160 1.000 1.00 93.56 89 LYS A O 1
ATOM 721 N N . LYS A 1 90 ? -21.813 3.387 0.731 1.00 92.62 90 LYS A N 1
ATOM 722 C CA . LYS A 1 90 ? -21.754 3.712 2.165 1.00 92.62 90 LYS A CA 1
ATOM 723 C C . LYS A 1 90 ? -22.892 3.057 2.956 1.00 92.62 90 LYS A C 1
ATOM 725 O O . LYS A 1 90 ? -22.679 2.642 4.090 1.00 92.62 90 LYS A O 1
ATOM 730 N N . GLU A 1 91 ? -24.062 2.929 2.337 1.00 94.38 91 GLU A N 1
ATOM 731 C CA . GLU A 1 91 ? -25.257 2.284 2.892 1.00 94.38 91 GLU A CA 1
ATOM 732 C C . GLU A 1 91 ? -25.018 0.785 3.108 1.00 94.38 91 GLU A C 1
ATOM 734 O O . GLU A 1 91 ? -25.349 0.246 4.161 1.00 94.38 91 GLU A O 1
ATOM 739 N N . VAL A 1 92 ? -24.373 0.132 2.135 1.00 94.75 92 VAL A N 1
ATOM 740 C CA . VAL A 1 92 ? -24.000 -1.289 2.206 1.00 94.75 92 VAL A CA 1
ATOM 741 C C . VAL A 1 92 ? -22.959 -1.510 3.300 1.00 94.75 92 VAL A C 1
ATOM 743 O O . VAL A 1 92 ? -23.108 -2.416 4.114 1.00 94.75 92 VAL A O 1
ATOM 746 N N . CYS A 1 93 ? -21.946 -0.641 3.382 1.00 95.12 93 CYS A N 1
ATOM 747 C CA . CYS A 1 93 ? -20.949 -0.699 4.452 1.00 95.12 93 CYS A CA 1
ATOM 748 C C . CYS A 1 93 ? -21.576 -0.518 5.844 1.00 95.12 93 CYS A C 1
ATOM 750 O O . CYS A 1 93 ? -21.164 -1.200 6.775 1.00 95.12 93 CYS A O 1
ATOM 752 N N . LEU A 1 94 ? -22.559 0.379 5.995 1.00 95.69 94 LEU A N 1
ATOM 753 C CA . LEU A 1 94 ? -23.270 0.559 7.263 1.00 95.69 94 LEU A CA 1
ATOM 754 C C . LEU A 1 94 ? -24.101 -0.678 7.621 1.00 95.69 94 LEU A C 1
ATOM 756 O O . LEU A 1 94 ? -24.038 -1.121 8.763 1.00 95.69 94 LEU A O 1
ATOM 760 N N . LYS A 1 95 ? -24.857 -1.229 6.662 1.00 95.94 95 LYS A N 1
ATOM 761 C CA . LYS A 1 95 ? -25.684 -2.427 6.867 1.00 95.94 95 LYS A CA 1
ATOM 762 C C . LYS A 1 95 ? -24.832 -3.605 7.349 1.00 95.94 95 LYS A C 1
ATOM 764 O O . LYS A 1 95 ? -25.038 -4.074 8.464 1.00 95.94 95 LYS A O 1
ATOM 769 N N . LEU A 1 96 ? -23.840 -4.011 6.551 1.00 95.94 96 LEU A N 1
ATOM 770 C CA . LEU A 1 96 ? -22.941 -5.113 6.912 1.00 95.94 96 LEU A CA 1
ATOM 771 C C . LEU A 1 96 ? -22.165 -4.819 8.194 1.00 95.94 96 LEU A C 1
ATOM 773 O O . LEU A 1 96 ? -21.886 -5.720 8.977 1.00 95.94 96 LEU A O 1
ATOM 777 N N . GLY A 1 97 ? -21.812 -3.553 8.418 1.00 95.69 97 GLY A N 1
ATOM 778 C CA . GLY A 1 97 ? -21.092 -3.159 9.613 1.00 95.69 97 GLY A CA 1
ATOM 779 C C . GLY A 1 97 ? -21.897 -3.370 10.895 1.00 95.69 97 GLY A C 1
ATOM 780 O O . GLY A 1 97 ? -21.385 -3.916 11.869 1.00 95.69 97 GLY A O 1
ATOM 781 N N . LEU A 1 98 ? -23.180 -2.997 10.875 1.00 96.25 98 LEU A N 1
ATOM 782 C CA . LEU A 1 98 ? -24.105 -3.243 11.983 1.00 96.25 98 LEU A CA 1
ATOM 783 C C . LEU A 1 98 ? -24.334 -4.741 12.212 1.00 96.25 98 LEU A C 1
ATOM 785 O O . LEU A 1 98 ? -24.305 -5.180 13.360 1.00 96.25 98 LEU A O 1
ATOM 789 N N . GLU A 1 99 ? -24.516 -5.514 11.140 1.00 96.12 99 GLU A N 1
ATOM 790 C CA . GLU A 1 99 ? -24.675 -6.974 11.207 1.00 96.12 99 GLU A CA 1
ATOM 791 C C . GLU A 1 99 ? -23.436 -7.641 11.825 1.00 96.12 99 GLU A C 1
ATOM 793 O O . GLU A 1 99 ? -23.567 -8.460 12.735 1.00 96.12 99 GLU A O 1
ATOM 798 N N . ASN A 1 100 ? -22.230 -7.234 11.414 1.00 95.88 100 ASN A N 1
ATOM 799 C CA . ASN A 1 100 ? -20.989 -7.800 11.943 1.00 95.88 100 ASN A CA 1
ATOM 800 C C . ASN A 1 100 ? -20.756 -7.438 13.418 1.00 95.88 100 ASN A C 1
ATOM 802 O O . ASN A 1 100 ? -20.311 -8.278 14.195 1.00 95.88 100 ASN A O 1
ATOM 806 N N . ILE A 1 101 ? -21.094 -6.213 13.839 1.00 95.38 101 ILE A N 1
ATOM 807 C CA . ILE A 1 101 ? -21.023 -5.818 15.257 1.00 95.38 101 ILE A CA 1
ATOM 808 C C . ILE A 1 101 ? -22.022 -6.614 16.093 1.00 95.38 101 ILE A C 1
ATOM 810 O O . ILE A 1 101 ? -21.684 -7.048 17.191 1.00 95.38 101 ILE A O 1
ATOM 814 N N . GLN A 1 102 ? -23.239 -6.823 15.589 1.00 95.00 102 GLN A N 1
ATOM 815 C CA . GLN A 1 102 ? -24.237 -7.628 16.285 1.00 95.00 102 GLN A CA 1
ATOM 816 C C . GLN A 1 102 ? -23.772 -9.082 16.438 1.00 95.00 102 GLN A C 1
ATOM 818 O O . GLN A 1 102 ? -23.897 -9.638 17.526 1.00 95.00 102 GLN A O 1
ATOM 823 N N . ALA A 1 103 ? -23.189 -9.668 15.388 1.00 94.69 103 ALA A N 1
ATOM 824 C CA . ALA A 1 103 ? -22.603 -11.004 15.446 1.00 94.69 103 ALA A CA 1
ATOM 825 C C . ALA A 1 103 ? -21.445 -11.073 16.455 1.00 94.69 103 ALA A C 1
ATOM 827 O O . ALA A 1 103 ? -21.423 -11.962 17.301 1.00 94.69 103 ALA A O 1
ATOM 828 N N . PHE A 1 104 ? -20.534 -10.095 16.425 1.00 93.62 104 PHE A N 1
ATOM 829 C CA . PHE A 1 104 ? -19.420 -9.998 17.369 1.00 93.62 104 PHE A CA 1
ATOM 830 C C . PHE A 1 104 ? -19.899 -9.917 18.824 1.00 93.62 104 PHE A C 1
ATOM 832 O O . PHE A 1 104 ? -19.402 -10.649 19.675 1.00 93.62 104 PHE A O 1
ATOM 839 N N . ILE A 1 105 ? -20.885 -9.060 19.112 1.00 92.38 105 ILE A N 1
ATOM 840 C CA . ILE A 1 105 ? -21.464 -8.930 20.456 1.00 92.38 105 ILE A CA 1
ATOM 841 C C . ILE A 1 105 ? -22.147 -10.234 20.884 1.00 92.38 105 ILE A C 1
ATOM 843 O O . ILE A 1 105 ? -22.009 -10.637 22.038 1.00 92.38 105 ILE A O 1
ATOM 847 N N . GLY A 1 106 ? -22.860 -10.895 19.966 1.00 93.19 106 GLY A N 1
ATOM 848 C CA . GLY A 1 106 ? -23.505 -12.184 20.215 1.00 93.19 106 GLY A CA 1
ATOM 849 C C . GLY A 1 106 ? -22.503 -13.257 20.635 1.00 93.19 106 GLY A C 1
ATOM 850 O O . GLY A 1 106 ? -22.658 -13.824 21.712 1.00 93.19 106 GLY A O 1
ATOM 851 N N . ILE A 1 107 ? -21.440 -13.444 19.844 1.00 92.19 107 ILE A N 1
ATOM 852 C CA . ILE A 1 107 ? -20.347 -14.387 20.137 1.00 92.19 107 ILE A CA 1
ATOM 853 C C . ILE A 1 107 ? -19.685 -14.034 21.472 1.00 92.19 107 ILE A C 1
ATOM 855 O O . ILE A 1 107 ? -19.527 -14.891 22.331 1.00 92.19 107 ILE A O 1
ATOM 859 N N . PHE A 1 108 ? -19.362 -12.756 21.702 1.00 90.44 108 PHE A N 1
ATOM 860 C CA . PHE A 1 108 ? -18.742 -12.333 22.959 1.00 90.44 108 PHE A CA 1
ATOM 861 C C . PHE A 1 108 ? -19.617 -12.656 24.181 1.00 90.44 108 PHE A C 1
ATOM 863 O O . PHE A 1 108 ? -19.118 -13.100 25.210 1.00 90.44 108 PHE A O 1
ATOM 870 N N . THR A 1 109 ? -20.929 -12.443 24.068 1.00 89.00 109 THR A N 1
ATOM 871 C CA . THR A 1 109 ? -21.868 -12.660 25.179 1.00 89.00 109 THR A CA 1
ATOM 872 C C . THR A 1 109 ? -22.139 -14.142 25.435 1.00 89.00 109 THR A C 1
ATOM 874 O O . THR A 1 109 ? -22.409 -14.504 26.573 1.00 89.00 109 THR A O 1
ATOM 877 N N . GLN A 1 110 ? -22.106 -14.983 24.398 1.00 87.94 110 GLN A N 1
ATOM 878 C CA . GLN A 1 110 ? -22.392 -16.418 24.510 1.00 87.94 110 GLN A CA 1
ATOM 879 C C . GLN A 1 110 ? -21.155 -17.233 24.885 1.00 87.94 110 GLN A C 1
ATOM 881 O O . GLN A 1 110 ? -21.242 -18.103 25.745 1.00 87.94 110 GLN A O 1
ATOM 886 N N . ASP A 1 111 ? -20.015 -16.929 24.265 1.00 82.75 111 ASP A N 1
ATOM 887 C CA . ASP A 1 111 ? -18.839 -17.802 24.285 1.00 82.75 111 ASP A CA 1
ATOM 888 C C . ASP A 1 111 ? -17.667 -17.210 25.080 1.00 82.75 111 ASP A C 1
ATOM 890 O O . ASP A 1 111 ? -16.772 -17.943 25.501 1.00 82.75 111 ASP A O 1
ATOM 894 N N . CYS A 1 112 ? -17.644 -15.887 25.298 1.00 79.19 112 CYS A N 1
ATOM 895 C CA . CYS A 1 112 ? -16.515 -15.213 25.948 1.00 79.19 112 CYS A CA 1
ATOM 896 C C . CYS A 1 112 ? -16.804 -14.723 27.371 1.00 79.19 112 CYS A C 1
ATOM 898 O O . CYS A 1 112 ? -15.864 -14.380 28.087 1.00 79.19 112 CYS A O 1
ATOM 900 N N . SER A 1 113 ? -18.064 -14.688 27.815 1.00 70.06 113 SER A N 1
ATOM 901 C CA . SER A 1 113 ? -18.424 -14.138 29.132 1.00 70.06 113 SER A CA 1
ATOM 902 C C . SER A 1 113 ? -17.842 -14.924 30.312 1.00 70.06 113 SER A C 1
ATOM 904 O O . SER A 1 113 ? -17.677 -14.364 31.395 1.00 70.06 113 SER A O 1
ATOM 906 N N . GLU A 1 114 ? -17.527 -16.204 30.099 1.00 78.88 114 GLU A N 1
ATOM 907 C CA . GLU A 1 114 ? -16.947 -17.112 31.099 1.00 78.88 114 GLU A CA 1
ATOM 908 C C . GLU A 1 114 ? -15.421 -17.260 30.977 1.00 78.88 114 GLU A C 1
ATOM 910 O O . GLU A 1 114 ? -14.811 -18.017 31.732 1.00 78.88 114 GLU A O 1
ATOM 915 N N . MET A 1 115 ? -14.776 -16.545 30.046 1.00 82.56 115 MET A N 1
ATOM 916 C CA . MET A 1 115 ? -13.319 -16.593 29.915 1.00 82.56 115 MET A CA 1
ATOM 917 C C . MET A 1 115 ? -12.635 -16.005 31.157 1.00 82.56 115 MET A C 1
ATOM 919 O O . MET A 1 115 ? -13.010 -14.944 31.658 1.00 82.56 115 MET A O 1
ATOM 923 N N . GLU A 1 116 ? -11.590 -16.690 31.627 1.00 87.56 116 GLU A N 1
ATOM 924 C CA . GLU A 1 116 ? -10.823 -16.300 32.819 1.00 87.56 116 GLU A CA 1
ATOM 925 C C . GLU A 1 116 ? -10.097 -14.958 32.633 1.00 87.56 116 GLU A C 1
ATOM 927 O O . GLU A 1 116 ? -10.041 -14.132 33.547 1.00 87.56 116 GLU A O 1
ATOM 932 N N . TYR A 1 117 ? -9.564 -14.715 31.434 1.00 88.69 117 TYR A N 1
ATOM 933 C CA . TYR A 1 117 ? -8.813 -13.504 31.118 1.00 88.69 117 TYR A CA 1
ATOM 934 C C . TYR A 1 117 ? -9.689 -12.468 30.421 1.00 88.69 117 TYR A C 1
ATOM 936 O O . TYR A 1 117 ? -10.298 -12.733 29.385 1.00 88.69 117 TYR A O 1
ATOM 944 N N . LYS A 1 118 ? -9.692 -11.253 30.973 1.00 88.12 118 LYS A N 1
ATOM 945 C CA . LYS A 1 118 ? -10.507 -10.125 30.514 1.00 88.12 118 LYS A CA 1
ATOM 946 C C . LYS A 1 118 ? -9.621 -8.949 30.131 1.00 88.12 118 LYS A C 1
ATOM 948 O O . LYS A 1 118 ? -8.592 -8.703 30.757 1.00 88.12 118 LYS A O 1
ATOM 953 N N . ILE A 1 119 ? -10.032 -8.210 29.105 1.00 90.00 119 ILE A N 1
ATOM 954 C CA . ILE A 1 119 ? -9.329 -7.018 28.623 1.00 90.00 119 ILE A CA 1
ATOM 955 C C . ILE A 1 119 ? -10.181 -5.791 28.941 1.00 90.00 119 ILE A C 1
ATOM 957 O O . ILE A 1 119 ? -11.323 -5.712 28.495 1.00 90.00 119 ILE A O 1
ATOM 961 N N . SER A 1 120 ? -9.611 -4.812 29.644 1.00 92.50 120 SER A N 1
ATOM 962 C CA . SER A 1 120 ? -10.183 -3.469 29.769 1.00 92.50 120 SER A CA 1
ATOM 963 C C . SER A 1 120 ? -9.207 -2.411 29.256 1.00 92.50 120 SER A C 1
ATOM 965 O O . SER A 1 120 ? -7.988 -2.521 29.412 1.00 92.50 120 SER A O 1
ATOM 967 N N . LEU A 1 121 ? -9.743 -1.387 28.593 1.00 97.12 121 LEU A N 1
ATOM 968 C CA . LEU A 1 121 ? -8.972 -0.279 28.044 1.00 97.12 121 LEU A CA 1
ATOM 969 C C . LEU A 1 121 ? -9.343 1.020 28.743 1.00 97.12 121 LEU A C 1
ATOM 971 O O . LEU A 1 121 ? -10.509 1.404 28.829 1.00 97.12 121 LEU A O 1
ATOM 975 N N . ARG A 1 122 ? -8.314 1.744 29.171 1.00 97.56 122 ARG A N 1
ATOM 976 C CA . ARG A 1 122 ? -8.437 3.084 29.730 1.00 97.56 122 ARG A CA 1
ATOM 977 C C . ARG A 1 122 ? -7.974 4.103 28.697 1.00 97.56 122 ARG A C 1
ATOM 979 O O . ARG A 1 122 ? -6.822 4.062 28.270 1.00 97.56 122 ARG A O 1
ATOM 986 N N . LEU A 1 123 ? -8.859 5.018 28.309 1.00 96.94 123 LEU A N 1
ATOM 987 C CA . LEU A 1 123 ? -8.540 6.102 27.379 1.00 96.94 123 LEU A CA 1
ATOM 988 C C . LEU A 1 123 ? -8.402 7.411 28.158 1.00 96.94 123 LEU A C 1
ATOM 990 O O . LEU A 1 123 ? -9.228 7.715 29.020 1.00 96.94 123 LEU A O 1
ATOM 994 N N . LYS A 1 124 ? -7.358 8.185 27.855 1.00 96.88 124 LYS A N 1
ATOM 995 C CA . LYS A 1 124 ? -7.027 9.429 28.558 1.00 96.88 124 LYS A CA 1
ATOM 996 C C . LYS A 1 124 ? -6.929 10.596 27.576 1.00 96.88 124 LYS A C 1
ATOM 998 O O . LYS A 1 124 ? -6.266 10.474 26.548 1.00 96.88 124 LYS A O 1
ATOM 1003 N N . ARG A 1 125 ? -7.556 11.719 27.928 1.00 95.88 125 ARG A N 1
ATOM 1004 C CA . ARG A 1 125 ? -7.417 13.029 27.279 1.00 95.88 125 ARG A CA 1
ATOM 1005 C C . ARG A 1 125 ? -7.222 14.067 28.379 1.00 95.88 125 ARG A C 1
ATOM 1007 O O . ARG A 1 125 ? -8.133 14.272 29.178 1.00 95.88 125 ARG A O 1
ATOM 1014 N N . ASP A 1 126 ? -6.045 14.686 28.425 1.00 93.38 126 ASP A N 1
ATOM 1015 C CA . ASP A 1 126 ? -5.640 15.602 29.500 1.00 93.38 126 ASP A CA 1
ATOM 1016 C C . ASP A 1 126 ? -5.850 14.952 30.882 1.00 93.38 126 ASP A C 1
ATOM 1018 O O . ASP A 1 126 ? -5.329 13.861 31.128 1.00 93.38 126 ASP A O 1
ATOM 1022 N N . ASP A 1 127 ? -6.653 15.559 31.756 1.00 94.50 127 ASP A N 1
ATOM 1023 C CA . ASP A 1 127 ? -6.996 15.019 33.079 1.00 94.50 127 ASP A CA 1
ATOM 1024 C C . ASP A 1 127 ? -8.243 14.120 33.074 1.00 94.50 127 ASP A C 1
ATOM 1026 O O . ASP A 1 127 ? -8.579 13.501 34.085 1.00 94.50 127 ASP A O 1
ATOM 1030 N N . THR A 1 128 ? -8.929 13.995 31.935 1.00 96.19 128 THR A N 1
ATOM 1031 C CA . THR A 1 128 ? -10.130 13.163 31.821 1.00 96.19 128 THR A CA 1
ATOM 1032 C C . THR A 1 128 ? -9.759 11.743 31.419 1.00 96.19 128 THR A C 1
ATOM 1034 O O . THR A 1 128 ? -9.035 11.504 30.449 1.00 96.19 128 THR A O 1
ATOM 1037 N N . THR A 1 129 ? -10.285 10.778 32.166 1.00 97.06 129 THR A N 1
ATOM 1038 C CA . THR A 1 129 ? -10.079 9.351 31.928 1.00 97.06 129 THR A CA 1
ATOM 1039 C C . THR A 1 129 ? -11.424 8.655 31.817 1.00 97.06 129 THR A C 1
ATOM 1041 O O . THR A 1 129 ? -12.282 8.828 32.679 1.00 97.06 129 THR A O 1
ATOM 1044 N N . ILE A 1 130 ? -11.582 7.837 30.783 1.00 96.75 130 ILE A N 1
ATOM 1045 C CA . ILE A 1 130 ? -12.725 6.939 30.623 1.00 96.75 130 ILE A CA 1
ATOM 1046 C C . ILE A 1 130 ? -12.237 5.493 30.577 1.00 96.75 130 ILE A C 1
ATOM 1048 O O . ILE A 1 130 ? -11.109 5.211 30.160 1.00 96.75 130 ILE A O 1
ATOM 1052 N N . GLU A 1 131 ? -13.109 4.573 30.963 1.00 97.12 131 GLU A N 1
ATOM 1053 C CA . GLU A 1 131 ? -12.863 3.141 30.862 1.00 97.12 131 GLU A CA 1
ATOM 1054 C C . GLU A 1 131 ? -13.873 2.516 29.903 1.00 97.12 131 GLU A C 1
ATOM 1056 O O . GLU A 1 131 ? -15.078 2.784 29.966 1.00 97.12 131 GLU A O 1
ATOM 1061 N N . LEU A 1 132 ? -13.355 1.715 28.978 1.00 97.06 132 LEU A N 1
ATOM 1062 C CA . LEU A 1 132 ? -14.150 0.839 28.139 1.00 97.06 132 LEU A CA 1
ATOM 1063 C C . LEU A 1 132 ? -14.358 -0.469 28.897 1.00 97.06 132 LEU A C 1
ATOM 1065 O O . LEU A 1 132 ? -13.404 -1.044 29.424 1.00 97.06 132 LEU A O 1
ATOM 1069 N N . ASN A 1 133 ? -15.596 -0.956 28.929 1.00 93.50 133 ASN A N 1
ATOM 1070 C CA . ASN A 1 133 ? -15.879 -2.270 29.502 1.00 93.50 133 ASN A CA 1
ATOM 1071 C C . ASN A 1 133 ? -15.262 -3.391 28.636 1.00 93.50 133 ASN A C 1
ATOM 1073 O O . ASN A 1 133 ? -14.655 -3.131 27.596 1.00 93.50 133 ASN A O 1
ATOM 1077 N N . GLU A 1 134 ? -15.418 -4.647 29.051 1.00 93.06 134 GLU A N 1
ATOM 1078 C CA . GLU A 1 134 ? -14.788 -5.796 28.382 1.00 93.06 134 GLU A CA 1
ATOM 1079 C C . GLU A 1 134 ? -15.177 -5.916 26.897 1.00 93.06 134 GLU A C 1
ATOM 1081 O O . GLU A 1 134 ? -14.318 -6.092 26.025 1.00 93.06 134 GLU A O 1
ATOM 1086 N N . ILE A 1 135 ? -16.466 -5.747 26.587 1.00 92.75 135 ILE A N 1
ATOM 1087 C CA . ILE A 1 135 ? -16.972 -5.870 25.217 1.00 92.75 135 ILE A CA 1
ATOM 1088 C C . ILE A 1 135 ? -16.554 -4.682 24.343 1.00 92.75 135 ILE A C 1
ATOM 1090 O O . ILE A 1 135 ? -16.145 -4.871 23.198 1.00 92.75 135 ILE A O 1
ATOM 1094 N N . GLU A 1 136 ? -16.580 -3.462 24.885 1.00 95.12 136 GLU A N 1
ATOM 1095 C CA . GLU A 1 136 ? -16.124 -2.245 24.206 1.00 95.12 136 GLU A CA 1
ATOM 1096 C C . GLU A 1 136 ? -14.615 -2.283 23.953 1.00 95.12 136 GLU A C 1
ATOM 1098 O O . GLU A 1 136 ? -14.157 -1.896 22.880 1.00 95.12 136 GLU A O 1
ATOM 1103 N N . SER A 1 137 ? -13.842 -2.785 24.915 1.00 95.94 137 SER A N 1
ATOM 1104 C CA . SER A 1 137 ? -12.391 -2.930 24.810 1.00 95.94 137 SER A CA 1
ATOM 1105 C C . SER A 1 137 ? -12.012 -3.910 23.708 1.00 95.94 137 SER A C 1
ATOM 1107 O O . SER A 1 137 ? -11.217 -3.584 22.826 1.00 95.94 137 SER A O 1
ATOM 1109 N N . THR A 1 138 ? -12.634 -5.089 23.711 1.00 94.81 138 THR A N 1
ATOM 1110 C CA . THR A 1 138 ? -12.379 -6.130 22.708 1.00 94.81 138 THR A CA 1
ATOM 1111 C C . THR A 1 138 ? -12.835 -5.682 21.319 1.00 94.81 138 THR A C 1
ATOM 1113 O O . THR A 1 138 ? -12.106 -5.847 20.338 1.00 94.81 138 THR A O 1
ATOM 1116 N N . TRP A 1 139 ? -14.001 -5.034 21.225 1.00 95.69 139 TRP A N 1
ATOM 1117 C CA . TRP A 1 139 ? -14.468 -4.411 19.987 1.00 95.69 139 TRP A CA 1
ATOM 1118 C C . TRP A 1 139 ? -13.469 -3.373 19.463 1.00 95.69 139 TRP A C 1
ATOM 1120 O O . TRP A 1 139 ? -13.134 -3.378 18.275 1.00 95.69 139 TRP A O 1
ATOM 1130 N N . PHE A 1 140 ? -12.961 -2.497 20.334 1.00 97.62 140 PHE A N 1
ATOM 1131 C CA . PHE A 1 140 ? -12.054 -1.436 19.915 1.00 97.62 140 PHE A CA 1
ATOM 1132 C C . PHE A 1 140 ? -10.720 -2.002 19.415 1.00 97.62 140 PHE A C 1
ATOM 1134 O O . PHE A 1 140 ? -10.219 -1.549 18.387 1.00 97.62 140 PHE A O 1
ATOM 1141 N N . LEU A 1 141 ? -10.190 -3.052 20.052 1.00 96.75 141 LEU A N 1
ATOM 1142 C CA . LEU A 1 141 ? -9.020 -3.780 19.548 1.00 96.75 141 LEU A CA 1
ATOM 1143 C C . LEU A 1 141 ? -9.266 -4.390 18.162 1.00 96.75 141 LEU A C 1
ATOM 1145 O O . LEU A 1 141 ? -8.423 -4.243 17.275 1.00 96.75 141 LEU A O 1
ATOM 1149 N N . ASN A 1 142 ? -10.429 -5.008 17.937 1.00 95.94 142 ASN A N 1
ATOM 1150 C CA . ASN A 1 142 ? -10.791 -5.538 16.620 1.00 95.94 142 ASN A CA 1
ATOM 1151 C C . ASN A 1 142 ? -10.885 -4.426 15.556 1.00 95.94 142 ASN A C 1
ATOM 1153 O O . ASN A 1 142 ? -10.425 -4.580 14.418 1.00 95.94 142 ASN A O 1
ATOM 1157 N N . ALA A 1 143 ? -11.417 -3.261 15.934 1.00 97.12 143 ALA A N 1
ATOM 1158 C CA . ALA A 1 143 ? -11.471 -2.103 15.053 1.00 97.12 143 ALA A CA 1
ATOM 1159 C C . ALA A 1 143 ? -10.069 -1.583 14.690 1.00 97.12 143 ALA A C 1
ATOM 1161 O O . ALA A 1 143 ? -9.802 -1.265 13.527 1.00 97.12 143 ALA A O 1
ATOM 1162 N N . ILE A 1 144 ? -9.151 -1.548 15.661 1.00 97.69 144 ILE A N 1
ATOM 1163 C CA . ILE A 1 144 ? -7.745 -1.178 15.451 1.00 97.69 144 ILE A CA 1
ATOM 1164 C C . ILE A 1 144 ? -7.048 -2.182 14.527 1.00 97.69 144 ILE A C 1
ATOM 1166 O O . ILE A 1 144 ? -6.337 -1.768 13.609 1.00 97.69 144 ILE A O 1
ATOM 1170 N N . ALA A 1 145 ? -7.274 -3.484 14.716 1.00 96.88 145 ALA A N 1
ATOM 1171 C CA . ALA A 1 145 ? -6.727 -4.527 13.850 1.00 96.88 145 ALA A CA 1
ATOM 1172 C C . ALA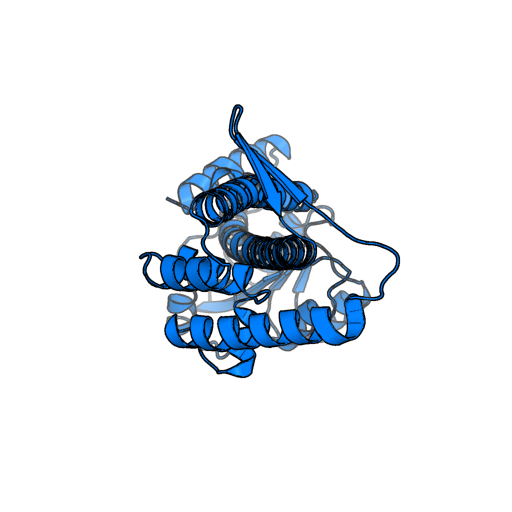 A 1 145 ? -7.217 -4.366 12.399 1.00 96.88 145 ALA A C 1
ATOM 1174 O O . ALA A 1 145 ? -6.420 -4.358 11.458 1.00 96.88 145 ALA A O 1
ATOM 1175 N N . SER A 1 146 ? -8.514 -4.116 12.216 1.00 96.38 146 SER A N 1
ATOM 1176 C CA . SER A 1 146 ? -9.122 -3.873 10.899 1.00 96.38 146 SER A CA 1
ATOM 1177 C C . SER A 1 146 ? -8.585 -2.607 10.220 1.00 96.38 146 SER A C 1
ATOM 1179 O O . SER A 1 146 ? -8.327 -2.590 9.007 1.00 96.38 146 SER A O 1
ATOM 1181 N N . MET A 1 147 ? -8.359 -1.549 11.003 1.00 96.19 147 MET A N 1
ATOM 1182 C CA . MET A 1 147 ? -7.698 -0.325 10.552 1.00 96.19 147 MET A CA 1
ATOM 1183 C C . MET A 1 147 ? -6.248 -0.597 10.133 1.00 96.19 147 MET A C 1
ATOM 1185 O O . MET A 1 147 ? -5.855 -0.210 9.030 1.00 96.19 147 MET A O 1
ATOM 1189 N N . LYS A 1 148 ? -5.475 -1.340 10.935 1.00 95.69 148 LYS A N 1
ATOM 1190 C CA . LYS A 1 148 ? -4.088 -1.717 10.623 1.00 95.69 148 LYS A CA 1
ATOM 1191 C C . LYS A 1 148 ? -3.987 -2.505 9.316 1.00 95.69 148 LYS A C 1
ATOM 1193 O O . LYS A 1 148 ? -3.175 -2.136 8.465 1.00 95.69 148 LYS A O 1
ATOM 1198 N N . MET A 1 149 ? -4.837 -3.515 9.122 1.00 93.31 149 MET A N 1
ATOM 1199 C CA . MET A 1 149 ? -4.889 -4.297 7.879 1.00 93.31 149 MET A CA 1
ATOM 1200 C C . MET A 1 149 ? -5.201 -3.415 6.665 1.00 93.31 149 MET A C 1
ATOM 1202 O O . MET A 1 149 ? -4.558 -3.529 5.621 1.00 93.31 149 MET A O 1
ATOM 1206 N N . SER A 1 150 ? -6.159 -2.494 6.809 1.00 93.06 150 SER A N 1
ATOM 1207 C CA . SER A 1 150 ? -6.528 -1.560 5.739 1.00 93.06 150 SER A CA 1
ATOM 1208 C C . SER A 1 150 ? -5.385 -0.608 5.380 1.00 93.06 150 SER A C 1
ATOM 1210 O O . SER A 1 150 ? -5.136 -0.374 4.199 1.00 93.06 150 SER A O 1
ATOM 1212 N N . ILE A 1 151 ? -4.673 -0.075 6.380 1.00 93.75 151 ILE A N 1
ATOM 1213 C CA . ILE A 1 151 ? -3.511 0.800 6.170 1.00 93.75 151 ILE A CA 1
ATOM 1214 C C . ILE A 1 151 ? -2.378 0.037 5.486 1.00 93.75 151 ILE A C 1
ATOM 1216 O O . ILE A 1 151 ? -1.793 0.568 4.547 1.00 93.75 151 ILE A O 1
ATOM 1220 N N . GLN A 1 152 ? -2.075 -1.187 5.929 1.00 92.50 152 GLN A N 1
ATOM 1221 C CA . GLN A 1 152 ? -1.024 -2.011 5.326 1.00 92.50 152 GLN A CA 1
ATOM 1222 C C . GLN A 1 152 ? -1.320 -2.299 3.855 1.00 92.50 152 GLN A C 1
ATOM 1224 O O . GLN A 1 152 ? -0.509 -1.953 2.999 1.00 92.50 152 GLN A O 1
ATOM 1229 N N . GLY A 1 153 ? -2.489 -2.871 3.553 1.00 87.75 153 GLY A N 1
ATOM 1230 C CA . GLY A 1 153 ? -2.860 -3.194 2.174 1.00 87.75 153 GLY A CA 1
ATOM 1231 C C . GLY A 1 153 ? -2.937 -1.953 1.280 1.00 87.75 153 GLY A C 1
ATOM 1232 O O . GLY A 1 153 ? -2.455 -1.969 0.150 1.00 87.75 153 GLY A O 1
ATOM 1233 N N . GLY A 1 154 ? -3.488 -0.853 1.805 1.00 88.06 154 GLY A N 1
ATOM 1234 C CA . GLY A 1 154 ? -3.567 0.416 1.085 1.00 88.06 154 GLY A CA 1
ATOM 1235 C C . GLY A 1 154 ? -2.195 1.025 0.792 1.00 88.06 154 GLY A C 1
ATOM 1236 O O . GLY A 1 154 ? -1.954 1.442 -0.334 1.00 88.06 154 GLY A O 1
ATOM 1237 N N . ALA A 1 155 ? -1.288 1.047 1.772 1.00 89.12 155 ALA A N 1
ATOM 1238 C CA . ALA A 1 155 ? 0.044 1.623 1.608 1.00 89.12 155 ALA A CA 1
ATOM 1239 C C . ALA A 1 155 ? 0.900 0.841 0.606 1.00 89.12 155 ALA A C 1
ATOM 1241 O O . ALA A 1 155 ? 1.508 1.465 -0.255 1.00 89.12 155 ALA A O 1
ATOM 1242 N N . TRP A 1 156 ? 0.914 -0.496 0.668 1.00 88.81 156 TRP A N 1
ATOM 1243 C CA . TRP A 1 156 ? 1.651 -1.306 -0.309 1.00 88.81 156 TRP A CA 1
ATOM 1244 C C . TRP A 1 156 ? 1.132 -1.096 -1.733 1.00 88.81 156 TRP A C 1
ATOM 1246 O O . TRP A 1 156 ? 1.930 -0.917 -2.645 1.00 88.81 156 TRP A O 1
ATOM 1256 N N . SER A 1 157 ? -0.191 -1.046 -1.918 1.00 84.69 157 SER A N 1
ATOM 1257 C CA . SER A 1 157 ? -0.785 -0.824 -3.241 1.00 84.69 157 SER A CA 1
ATOM 1258 C C . SER A 1 157 ? -0.543 0.593 -3.776 1.00 84.69 157 SER A C 1
ATOM 1260 O O . SER A 1 157 ? -0.243 0.760 -4.955 1.00 84.69 157 SER A O 1
ATOM 1262 N N . GLU A 1 158 ? -0.670 1.616 -2.928 1.00 87.50 158 GLU A N 1
ATOM 1263 C CA . GLU A 1 158 ? -0.449 3.017 -3.305 1.00 87.50 158 GLU A CA 1
ATOM 1264 C C . GLU A 1 158 ? 1.020 3.288 -3.634 1.00 87.50 158 GLU A C 1
ATOM 1266 O O . GLU A 1 158 ? 1.319 3.883 -4.668 1.00 87.50 158 GLU A O 1
ATOM 1271 N N . VAL A 1 159 ? 1.932 2.829 -2.771 1.00 87.81 159 VAL A N 1
ATOM 1272 C CA . VAL A 1 159 ? 3.372 2.976 -2.989 1.00 87.81 159 VAL A CA 1
ATOM 1273 C C . VAL A 1 159 ? 3.804 2.174 -4.211 1.00 87.81 159 VAL A C 1
ATOM 1275 O O . VAL A 1 159 ? 4.501 2.734 -5.044 1.00 87.81 159 VAL A O 1
ATOM 1278 N N . GLY A 1 160 ? 3.350 0.923 -4.359 1.00 87.50 160 GLY A N 1
ATOM 1279 C CA . GLY A 1 160 ? 3.666 0.076 -5.514 1.00 87.50 160 GLY A CA 1
ATOM 1280 C C . GLY A 1 160 ? 3.376 0.777 -6.839 1.00 87.50 160 GLY A C 1
ATOM 1281 O O . GLY A 1 160 ? 4.301 1.021 -7.601 1.00 87.50 160 GLY A O 1
ATOM 1282 N N . LYS A 1 161 ? 2.139 1.246 -7.045 1.00 86.88 161 LYS A N 1
ATOM 1283 C CA . LYS A 1 161 ? 1.730 1.912 -8.298 1.00 86.88 161 LYS A CA 1
ATOM 1284 C C . LYS A 1 161 ? 2.516 3.185 -8.616 1.00 86.88 161 LYS A C 1
ATOM 1286 O O . LYS A 1 161 ? 2.868 3.446 -9.767 1.00 86.88 161 LYS A O 1
ATOM 1291 N N . LEU A 1 162 ? 2.760 4.019 -7.602 1.00 89.12 162 LEU A N 1
ATOM 1292 C CA . LEU A 1 162 ? 3.521 5.256 -7.794 1.00 89.12 162 LEU A CA 1
ATOM 1293 C C . LEU A 1 162 ? 4.993 4.966 -8.085 1.00 89.12 162 LEU A C 1
ATOM 1295 O O . LEU A 1 162 ? 5.607 5.662 -8.891 1.00 89.12 162 LEU A O 1
ATOM 1299 N N . VAL A 1 163 ? 5.555 3.949 -7.433 1.00 92.06 163 VAL A N 1
ATOM 1300 C CA . VAL A 1 163 ? 6.942 3.544 -7.634 1.00 92.06 163 VAL A CA 1
ATOM 1301 C C . VAL A 1 163 ? 7.117 2.863 -8.986 1.00 92.06 163 VAL A C 1
ATOM 1303 O O . VAL A 1 163 ? 8.045 3.240 -9.676 1.00 92.06 163 VAL A O 1
ATOM 1306 N N . GLU A 1 164 ? 6.243 1.946 -9.407 1.00 92.38 164 GLU A N 1
ATOM 1307 C CA . GLU A 1 164 ? 6.319 1.246 -10.705 1.00 92.38 164 GLU A CA 1
ATOM 1308 C C . GLU A 1 164 ? 6.414 2.238 -11.876 1.00 92.38 164 GLU A C 1
ATOM 1310 O O . GLU A 1 164 ? 7.373 2.211 -12.647 1.00 92.38 164 GLU A O 1
ATOM 1315 N N . SER A 1 165 ? 5.485 3.197 -11.941 1.00 92.38 165 SER A N 1
ATOM 1316 C CA . SER A 1 165 ? 5.485 4.240 -12.978 1.00 92.38 165 SER A CA 1
ATOM 1317 C C . SER A 1 165 ? 6.702 5.173 -12.895 1.00 92.38 165 SER A C 1
ATOM 1319 O O . SER A 1 165 ? 7.339 5.460 -13.908 1.00 92.38 165 SER A O 1
ATOM 1321 N N . SER A 1 166 ? 7.075 5.616 -11.689 1.00 94.88 166 SER A N 1
ATOM 1322 C CA . SER A 1 166 ? 8.246 6.486 -11.484 1.00 94.88 166 SER A CA 1
ATOM 1323 C C . SER A 1 166 ? 9.571 5.768 -11.767 1.00 94.88 166 SER A C 1
ATOM 1325 O O . SER A 1 166 ? 10.549 6.401 -12.170 1.00 94.88 166 SER A O 1
ATOM 1327 N N . LEU A 1 167 ? 9.616 4.455 -11.549 1.00 95.81 167 LEU A N 1
ATOM 1328 C CA . LEU A 1 167 ? 10.772 3.600 -11.778 1.00 95.81 167 LEU A CA 1
ATOM 1329 C C . LEU A 1 167 ? 11.028 3.446 -13.273 1.00 95.81 167 LEU A C 1
ATOM 1331 O O . LEU A 1 167 ? 12.150 3.690 -13.704 1.00 95.81 167 LEU A O 1
ATOM 1335 N N . LEU A 1 168 ? 9.991 3.137 -14.060 1.00 95.81 168 LEU A N 1
ATOM 1336 C CA . LEU A 1 168 ? 10.092 3.094 -15.522 1.00 95.81 168 LEU A CA 1
ATOM 1337 C C . LEU A 1 168 ? 10.554 4.432 -16.089 1.00 95.81 168 LEU A C 1
ATOM 1339 O O . LEU A 1 168 ? 11.544 4.478 -16.815 1.00 95.81 168 LEU A O 1
ATOM 1343 N N . TYR A 1 169 ? 9.911 5.527 -15.678 1.00 95.50 169 TYR A N 1
ATOM 1344 C CA . TYR A 1 169 ? 10.309 6.869 -16.100 1.00 95.50 169 TYR A CA 1
ATOM 1345 C C . TYR A 1 169 ? 11.781 7.167 -15.769 1.00 95.50 169 TYR A C 1
ATOM 1347 O O . TYR A 1 169 ? 12.524 7.694 -16.597 1.00 95.50 169 TYR A O 1
ATOM 1355 N N . SER A 1 170 ? 12.236 6.775 -14.574 1.00 95.69 170 SER A N 1
ATOM 1356 C CA . SER A 1 170 ? 13.630 6.960 -14.162 1.00 95.69 170 SER A CA 1
ATOM 1357 C C . SER A 1 170 ? 14.600 6.115 -14.987 1.00 95.69 170 SER A C 1
ATOM 1359 O O . SER A 1 170 ? 15.644 6.623 -15.382 1.00 95.69 170 SER A O 1
ATOM 1361 N N . ILE A 1 171 ? 14.262 4.856 -15.284 1.00 96.06 171 ILE A N 1
ATOM 1362 C CA . ILE A 1 171 ? 15.070 3.978 -16.143 1.00 96.06 171 ILE A CA 1
ATOM 1363 C C . ILE A 1 171 ? 15.188 4.576 -17.546 1.00 96.06 171 ILE A C 1
ATOM 1365 O O . ILE A 1 171 ? 16.295 4.696 -18.062 1.00 96.06 171 ILE A O 1
ATOM 1369 N N . PHE A 1 172 ? 14.074 5.006 -18.139 1.00 95.88 172 PHE A N 1
ATOM 1370 C CA . PHE A 1 172 ? 14.065 5.599 -19.476 1.00 95.88 172 PHE A CA 1
ATOM 1371 C C . PHE A 1 172 ? 14.899 6.877 -19.533 1.00 95.88 172 PHE A C 1
ATOM 1373 O O . PHE A 1 172 ? 15.637 7.082 -20.490 1.00 95.88 172 PHE A O 1
ATOM 1380 N N . ASN A 1 173 ? 14.858 7.697 -18.480 1.00 94.94 173 ASN A N 1
ATOM 1381 C CA . ASN A 1 173 ? 15.696 8.886 -18.386 1.00 94.94 173 ASN A CA 1
ATOM 1382 C C . ASN A 1 173 ? 17.188 8.552 -18.220 1.00 94.94 173 ASN A C 1
ATOM 1384 O O . ASN A 1 173 ? 18.023 9.166 -18.875 1.00 94.94 173 ASN A O 1
ATOM 1388 N N . ILE A 1 174 ? 17.530 7.568 -17.379 1.00 94.25 174 ILE A N 1
ATOM 1389 C CA . ILE A 1 174 ? 18.918 7.108 -17.186 1.00 94.25 174 ILE A CA 1
ATOM 1390 C C . ILE A 1 174 ? 19.513 6.572 -18.492 1.00 94.25 174 ILE A C 1
ATOM 1392 O O . ILE A 1 174 ? 20.700 6.767 -18.738 1.00 94.25 174 ILE A O 1
ATOM 1396 N N . LEU A 1 175 ? 18.692 5.900 -19.299 1.00 95.69 175 LEU A N 1
ATOM 1397 C CA . LEU A 1 175 ? 19.072 5.327 -20.588 1.00 95.69 175 LEU A CA 1
ATOM 1398 C C . LEU A 1 175 ? 18.809 6.273 -21.768 1.00 95.69 175 LEU A C 1
ATOM 1400 O O . LEU A 1 175 ? 18.886 5.838 -22.913 1.00 95.69 175 LEU A O 1
ATOM 1404 N N . GLU A 1 176 ? 18.481 7.540 -21.504 1.00 95.56 176 GLU A N 1
ATOM 1405 C CA . GLU A 1 176 ? 18.226 8.581 -22.510 1.00 95.56 176 GLU A CA 1
ATOM 1406 C C . GLU A 1 176 ? 17.261 8.151 -23.632 1.00 95.56 176 GLU A C 1
ATOM 1408 O O . GLU A 1 176 ? 17.432 8.511 -24.798 1.00 95.56 176 GLU A O 1
ATOM 1413 N N . ILE A 1 177 ? 16.231 7.373 -23.290 1.00 96.25 177 ILE A N 1
ATOM 1414 C CA . ILE A 1 177 ? 15.217 6.942 -24.254 1.00 96.25 177 ILE A CA 1
ATOM 1415 C C . ILE A 1 177 ? 14.381 8.166 -24.660 1.00 96.25 177 ILE A C 1
ATOM 1417 O O . ILE A 1 177 ? 13.837 8.844 -23.780 1.00 96.25 177 ILE A O 1
ATOM 1421 N N . PRO A 1 178 ? 14.234 8.460 -25.966 1.00 95.12 178 PRO A N 1
ATOM 1422 C CA . PRO A 1 178 ? 13.392 9.556 -26.429 1.00 95.12 178 PRO A CA 1
ATOM 1423 C C . PRO A 1 178 ? 11.944 9.406 -25.947 1.00 95.12 178 PRO A C 1
ATOM 1425 O O . PRO A 1 178 ? 11.378 8.317 -25.996 1.00 95.12 178 PRO A O 1
ATOM 1428 N N . GLU A 1 179 ? 11.302 10.507 -25.548 1.00 92.06 179 GLU A N 1
ATOM 1429 C CA . GLU A 1 179 ? 9.909 10.494 -25.059 1.00 92.06 179 GLU A CA 1
ATOM 1430 C C . GLU A 1 179 ? 8.900 9.987 -26.101 1.00 92.06 179 GLU A C 1
ATOM 1432 O O . GLU A 1 179 ? 7.845 9.465 -25.755 1.00 92.06 179 GLU A O 1
ATOM 1437 N N . THR A 1 180 ? 9.231 10.088 -27.390 1.00 92.00 180 THR A N 1
ATOM 1438 C CA . THR A 1 180 ? 8.435 9.524 -28.489 1.00 92.00 180 THR A CA 1
ATOM 1439 C C . THR A 1 180 ? 8.444 7.998 -28.525 1.00 92.00 180 THR A C 1
ATOM 1441 O O . THR A 1 180 ? 7.583 7.407 -29.170 1.00 92.00 180 THR A O 1
ATOM 1444 N N . ASN A 1 181 ? 9.403 7.367 -27.847 1.00 94.56 181 ASN A N 1
ATOM 1445 C CA . ASN A 1 181 ? 9.678 5.937 -27.912 1.00 94.56 181 ASN A CA 1
ATOM 1446 C C . ASN A 1 181 ? 9.238 5.183 -26.656 1.00 94.56 181 ASN A C 1
ATOM 1448 O O . ASN A 1 181 ? 9.556 4.003 -26.527 1.00 94.56 181 ASN A O 1
ATOM 1452 N N . TYR A 1 182 ? 8.502 5.817 -25.740 1.00 94.38 182 TYR A N 1
ATOM 1453 C CA . TYR A 1 182 ? 7.920 5.118 -24.599 1.00 94.38 182 TYR A CA 1
ATOM 1454 C C . TYR A 1 182 ? 6.531 5.632 -24.224 1.00 94.38 182 TYR A C 1
ATOM 1456 O O . TYR A 1 182 ? 6.169 6.781 -24.472 1.00 94.38 182 TYR A O 1
ATOM 1464 N N . ILE A 1 183 ? 5.742 4.760 -23.601 1.00 91.25 183 ILE A N 1
ATOM 1465 C CA . ILE A 1 183 ? 4.418 5.067 -23.061 1.00 91.25 183 ILE A CA 1
ATOM 1466 C C . ILE A 1 183 ? 4.290 4.360 -21.712 1.00 91.25 183 ILE A C 1
ATOM 1468 O O . ILE A 1 183 ? 4.472 3.149 -21.631 1.00 91.25 183 ILE A O 1
ATOM 1472 N N . ILE A 1 184 ? 3.973 5.104 -20.654 1.00 89.12 184 ILE A N 1
ATOM 1473 C CA . ILE A 1 184 ? 3.716 4.553 -19.307 1.00 89.12 184 ILE A CA 1
ATOM 1474 C C . ILE A 1 184 ? 2.215 4.622 -18.973 1.00 89.12 184 ILE A C 1
ATOM 1476 O O . ILE A 1 184 ? 1.704 3.833 -18.183 1.00 89.12 184 ILE A O 1
ATOM 1480 N N . ASP A 1 185 ? 1.472 5.545 -19.593 1.00 85.25 185 ASP A N 1
ATOM 1481 C CA . ASP A 1 185 ? 0.037 5.684 -19.356 1.00 85.25 185 ASP A CA 1
ATOM 1482 C C . ASP A 1 185 ? -0.774 4.565 -20.036 1.00 85.25 185 ASP A C 1
ATOM 1484 O O . ASP A 1 185 ? -0.726 4.375 -21.253 1.00 85.25 185 ASP A O 1
ATOM 1488 N N . ILE A 1 186 ? -1.562 3.839 -19.239 1.00 76.44 186 ILE A N 1
ATOM 1489 C CA . ILE A 1 186 ? -2.357 2.682 -19.681 1.00 76.44 186 ILE A CA 1
ATOM 1490 C C . ILE A 1 186 ? -3.408 3.056 -20.737 1.00 76.44 186 ILE A C 1
ATOM 1492 O O . ILE A 1 186 ? -3.733 2.233 -21.601 1.00 76.44 186 ILE A O 1
ATOM 1496 N N . GLU A 1 187 ? -3.997 4.253 -20.668 1.00 78.06 187 GLU A N 1
ATOM 1497 C CA . GLU A 1 187 ? -4.990 4.679 -21.657 1.00 78.06 187 GLU A CA 1
ATOM 1498 C C . GLU A 1 187 ? -4.342 4.920 -23.017 1.00 78.06 187 GLU A C 1
ATOM 1500 O O . GLU A 1 187 ? -4.944 4.599 -24.043 1.00 78.06 187 GLU A O 1
ATOM 1505 N N . ASP A 1 188 ? -3.113 5.430 -23.033 1.00 80.44 188 ASP A N 1
ATOM 1506 C CA . ASP A 1 188 ? -2.364 5.663 -24.263 1.00 80.44 188 ASP A CA 1
ATOM 1507 C C . ASP A 1 188 ? -1.740 4.384 -24.830 1.00 80.44 188 ASP A C 1
ATOM 1509 O O . ASP A 1 188 ? -1.748 4.206 -26.053 1.00 80.44 188 ASP A O 1
ATOM 1513 N N . ILE A 1 189 ? -1.317 3.446 -23.973 1.00 81.62 189 ILE A N 1
ATOM 1514 C CA . ILE A 1 189 ? -0.860 2.107 -24.385 1.00 81.62 189 ILE A CA 1
ATOM 1515 C C . ILE A 1 189 ? -1.927 1.424 -25.254 1.00 81.62 189 ILE A C 1
ATOM 1517 O O . ILE A 1 189 ? -1.628 0.962 -26.353 1.00 81.62 189 ILE A O 1
ATOM 1521 N N . LYS A 1 190 ? -3.194 1.432 -24.815 1.00 77.88 190 LYS A N 1
ATOM 1522 C CA . LYS A 1 190 ? -4.312 0.797 -25.544 1.00 77.88 190 LYS A CA 1
ATOM 1523 C C . LYS A 1 190 ? -4.652 1.457 -26.877 1.00 77.88 190 LYS A C 1
ATOM 1525 O O . LYS A 1 190 ? -5.293 0.829 -27.713 1.00 77.88 190 LYS A O 1
ATOM 1530 N N . LYS A 1 191 ? -4.312 2.736 -27.053 1.00 79.81 191 LYS A N 1
ATOM 1531 C CA . LYS A 1 191 ? -4.586 3.473 -28.296 1.00 79.81 191 LYS A CA 1
ATOM 1532 C C . LYS A 1 191 ? -3.496 3.249 -29.337 1.00 79.81 191 LYS A C 1
ATOM 1534 O O . LYS A 1 191 ? -3.799 3.264 -30.525 1.00 79.81 191 LYS A O 1
ATOM 1539 N N . ARG A 1 192 ? -2.241 3.123 -28.896 1.00 74.62 192 ARG A N 1
ATOM 1540 C CA . ARG A 1 192 ? -1.066 3.095 -29.780 1.00 74.62 192 ARG A CA 1
ATOM 1541 C C . ARG A 1 192 ? -0.562 1.691 -30.088 1.00 74.62 192 ARG A C 1
ATOM 1543 O O . ARG A 1 192 ? 0.033 1.502 -31.139 1.00 74.62 192 ARG A O 1
ATOM 1550 N N . CYS A 1 193 ? -0.832 0.722 -29.221 1.00 74.56 193 CYS A N 1
ATOM 1551 C CA . CYS A 1 193 ? -0.425 -0.663 -29.415 1.00 74.56 193 CYS A CA 1
ATOM 1552 C C . CYS A 1 193 ? -1.647 -1.588 -29.332 1.00 74.56 193 CYS A C 1
ATOM 1554 O O . CYS A 1 193 ? -2.501 -1.414 -28.460 1.00 74.56 193 CYS A O 1
ATOM 1556 N N . ASP A 1 194 ? -1.726 -2.593 -30.213 1.00 72.62 194 ASP A N 1
ATOM 1557 C CA . ASP A 1 194 ? -2.776 -3.631 -30.194 1.00 72.62 194 ASP A CA 1
ATOM 1558 C C . ASP A 1 194 ? -2.518 -4.656 -29.074 1.00 72.62 194 ASP A C 1
ATOM 1560 O O . ASP A 1 194 ? -2.254 -5.838 -29.291 1.00 72.62 194 ASP A O 1
ATOM 1564 N N . ILE A 1 195 ? -2.525 -4.167 -27.835 1.00 72.19 195 ILE A N 1
ATOM 1565 C CA . ILE A 1 195 ? -2.238 -4.944 -26.634 1.00 72.19 195 ILE A CA 1
ATOM 1566 C C . ILE A 1 195 ? -3.561 -5.342 -25.981 1.00 72.19 195 ILE A C 1
ATOM 1568 O O . ILE A 1 195 ? -4.332 -4.509 -25.500 1.00 72.19 195 ILE A O 1
ATOM 1572 N N . LYS A 1 196 ? -3.819 -6.652 -25.938 1.00 62.50 196 LYS A N 1
ATOM 1573 C CA . LYS A 1 196 ? -5.048 -7.228 -25.361 1.00 62.50 196 LYS A CA 1
ATOM 1574 C C . LYS A 1 196 ? -4.992 -7.395 -23.838 1.00 62.50 196 LYS A C 1
ATOM 1576 O O . LYS A 1 196 ? -6.035 -7.586 -23.209 1.00 62.50 196 LYS A O 1
ATOM 1581 N N . THR A 1 197 ? -3.806 -7.344 -23.237 1.00 62.47 197 THR A N 1
ATOM 1582 C CA . THR A 1 197 ? -3.585 -7.596 -21.806 1.00 62.47 197 THR A CA 1
ATOM 1583 C C . THR A 1 197 ? -3.811 -6.335 -20.965 1.00 62.47 197 THR A C 1
ATOM 1585 O O . THR A 1 197 ? -3.507 -5.214 -21.361 1.00 62.47 197 THR A O 1
ATOM 1588 N N . ARG A 1 198 ? -4.435 -6.506 -19.790 1.00 62.31 198 ARG A N 1
ATOM 1589 C CA . ARG A 1 198 ? -4.940 -5.399 -18.953 1.00 62.31 198 ARG A CA 1
ATOM 1590 C C . ARG A 1 198 ? -3.917 -4.784 -17.991 1.00 62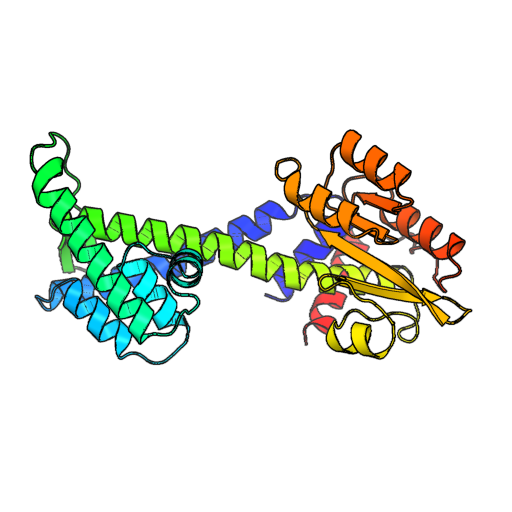.31 198 ARG A C 1
ATOM 1592 O O . ARG A 1 198 ? -4.255 -3.769 -17.388 1.00 62.31 198 ARG A O 1
ATOM 1599 N N . GLU A 1 199 ? -2.734 -5.373 -17.835 1.00 73.75 199 GLU A N 1
ATOM 1600 C CA . GLU A 1 199 ? -1.794 -5.057 -16.743 1.00 73.75 199 GLU A CA 1
ATOM 1601 C C . GLU A 1 199 ? -0.353 -4.825 -17.226 1.00 73.75 199 GLU A C 1
ATOM 1603 O O . GLU A 1 199 ? 0.596 -5.254 -16.585 1.00 73.75 199 GLU A O 1
ATOM 1608 N N . ILE A 1 200 ? -0.192 -4.158 -18.371 1.00 86.50 200 ILE A N 1
ATOM 1609 C CA . ILE A 1 200 ? 1.123 -3.698 -18.839 1.00 86.50 200 ILE A CA 1
ATOM 1610 C C . ILE A 1 200 ? 1.450 -2.365 -18.162 1.00 86.50 200 ILE A C 1
ATOM 1612 O O . ILE A 1 200 ? 0.640 -1.437 -18.229 1.00 86.50 200 ILE A O 1
ATOM 1616 N N . ASP A 1 201 ? 2.622 -2.282 -17.528 1.00 89.38 201 ASP A N 1
ATOM 1617 C CA . ASP A 1 201 ? 3.062 -1.106 -16.763 1.00 89.38 201 ASP A CA 1
ATOM 1618 C C . ASP A 1 201 ? 3.789 -0.075 -17.646 1.00 89.38 201 ASP A C 1
ATOM 1620 O O . ASP A 1 201 ? 3.832 1.110 -17.315 1.00 89.38 201 ASP A O 1
ATOM 1624 N N . GLY A 1 202 ? 4.333 -0.503 -18.790 1.00 92.19 202 GLY A N 1
ATOM 1625 C CA . GLY A 1 202 ? 4.898 0.387 -19.799 1.00 92.19 202 GLY A CA 1
ATOM 1626 C C . GLY A 1 202 ? 5.151 -0.292 -21.140 1.00 92.19 202 GLY A C 1
ATOM 1627 O O . GLY A 1 202 ? 5.195 -1.515 -21.247 1.00 92.19 202 GLY A O 1
ATOM 1628 N N . VAL A 1 203 ? 5.325 0.519 -22.178 1.00 93.62 203 VAL A N 1
ATOM 1629 C CA . VAL A 1 203 ? 5.668 0.074 -23.528 1.00 93.62 203 VAL A CA 1
ATOM 1630 C C . VAL A 1 203 ? 6.804 0.922 -24.081 1.00 93.62 203 VAL A C 1
ATOM 1632 O O . VAL A 1 203 ? 6.816 2.139 -23.898 1.00 93.62 203 VAL A O 1
ATOM 1635 N N . LEU A 1 204 ? 7.729 0.279 -24.785 1.00 94.62 204 LEU A N 1
ATOM 1636 C CA . LEU A 1 204 ? 8.743 0.914 -25.617 1.00 94.62 204 LEU A CA 1
ATOM 1637 C C . LEU A 1 204 ? 8.413 0.703 -27.094 1.00 94.62 204 LEU A C 1
ATOM 1639 O O . LEU A 1 204 ? 7.890 -0.341 -27.467 1.00 94.62 204 LEU A O 1
ATOM 1643 N N . ILE A 1 205 ? 8.716 1.692 -27.926 1.00 93.25 205 ILE A N 1
ATOM 1644 C CA . ILE A 1 205 ? 8.522 1.639 -29.376 1.00 93.25 205 ILE A CA 1
ATOM 1645 C C . ILE A 1 205 ? 9.905 1.625 -30.018 1.00 93.25 205 ILE A C 1
ATOM 1647 O O . ILE A 1 205 ? 10.715 2.528 -29.773 1.00 93.25 205 ILE A O 1
ATOM 1651 N N . ASP A 1 206 ? 10.192 0.589 -30.799 1.00 91.81 206 ASP A N 1
ATOM 1652 C CA . ASP A 1 206 ? 11.461 0.473 -31.512 1.00 91.81 206 ASP A CA 1
ATOM 1653 C C . ASP A 1 206 ? 11.517 1.377 -32.759 1.00 91.81 206 ASP A C 1
ATOM 1655 O O . ASP A 1 206 ? 10.636 2.198 -33.017 1.00 91.81 206 ASP A O 1
ATOM 1659 N N . LYS A 1 207 ? 12.603 1.276 -33.530 1.00 88.19 207 LYS A N 1
ATOM 1660 C CA . LYS A 1 207 ? 12.795 2.065 -34.761 1.00 88.19 207 LYS A CA 1
ATOM 1661 C C . LYS A 1 207 ? 11.893 1.632 -35.926 1.00 88.19 207 LYS A C 1
ATOM 1663 O O . LYS A 1 207 ? 11.869 2.325 -36.940 1.00 88.19 207 LYS A O 1
ATOM 1668 N N . GLU A 1 208 ? 11.205 0.501 -35.799 1.00 89.75 208 GLU A N 1
ATOM 1669 C CA . GLU A 1 208 ? 10.313 -0.102 -36.795 1.00 89.75 208 GLU A CA 1
ATOM 1670 C C . GLU A 1 208 ? 8.836 -0.032 -36.353 1.00 89.75 208 GLU A C 1
ATOM 1672 O O . GLU A 1 208 ? 7.989 -0.734 -36.902 1.00 89.75 208 GLU A O 1
ATOM 1677 N N . ASP A 1 209 ? 8.523 0.821 -35.367 1.00 87.88 209 ASP A N 1
ATOM 1678 C CA . ASP A 1 209 ? 7.197 0.997 -34.761 1.00 87.88 209 ASP A CA 1
ATOM 1679 C C . ASP A 1 209 ? 6.633 -0.264 -34.069 1.00 87.88 209 ASP A C 1
ATOM 1681 O O . ASP A 1 209 ? 5.425 -0.381 -33.835 1.00 87.88 209 ASP A O 1
ATOM 1685 N N . LYS A 1 210 ? 7.492 -1.215 -33.678 1.00 90.56 210 LYS A N 1
ATOM 1686 C CA . LYS A 1 210 ? 7.087 -2.383 -32.890 1.00 90.56 210 LYS A CA 1
ATOM 1687 C C . LYS A 1 210 ? 7.029 -2.035 -31.403 1.00 90.56 210 LYS A C 1
ATOM 1689 O O . LYS A 1 210 ? 7.953 -1.446 -30.843 1.00 90.56 210 LYS A O 1
ATOM 1694 N N . CYS A 1 211 ? 5.949 -2.462 -30.748 1.00 91.38 211 CYS A N 1
ATOM 1695 C CA . CYS A 1 211 ? 5.764 -2.297 -29.309 1.00 91.38 211 CYS A CA 1
ATOM 1696 C C . CYS A 1 211 ? 6.448 -3.431 -28.527 1.00 91.38 211 CYS A C 1
ATOM 1698 O O . CYS A 1 211 ? 6.146 -4.603 -28.747 1.00 91.38 211 CYS A O 1
ATOM 1700 N N . LEU A 1 212 ? 7.316 -3.060 -27.587 1.00 93.19 212 LEU A N 1
ATOM 1701 C CA . LEU A 1 212 ? 7.932 -3.919 -26.580 1.00 93.19 212 LEU A CA 1
ATOM 1702 C C . LEU A 1 212 ? 7.274 -3.644 -25.229 1.00 93.19 212 LEU A C 1
ATOM 1704 O O . LEU A 1 212 ? 7.232 -2.510 -24.758 1.00 93.19 212 LEU A O 1
ATOM 1708 N N . THR A 1 213 ? 6.758 -4.685 -24.601 1.00 92.88 213 THR A N 1
ATOM 1709 C CA . THR A 1 213 ? 5.968 -4.620 -23.376 1.00 92.88 213 THR A CA 1
ATOM 1710 C C . THR A 1 213 ? 6.811 -4.800 -22.121 1.00 92.88 213 THR A C 1
ATOM 1712 O O . THR A 1 213 ? 7.712 -5.637 -22.066 1.00 92.88 213 THR A O 1
ATOM 1715 N N . ILE A 1 214 ? 6.504 -4.005 -21.095 1.00 93.19 214 ILE A N 1
ATOM 1716 C CA . ILE A 1 214 ? 7.206 -4.023 -19.816 1.00 93.19 214 ILE A CA 1
ATOM 1717 C C . ILE A 1 214 ? 6.208 -4.192 -18.679 1.00 93.19 214 ILE A C 1
ATOM 1719 O O . ILE A 1 214 ? 5.209 -3.474 -18.586 1.00 93.19 214 ILE A O 1
ATOM 1723 N N . GLU A 1 215 ? 6.530 -5.108 -17.775 1.00 91.81 215 GLU A N 1
ATOM 1724 C CA . GLU A 1 215 ? 5.851 -5.255 -16.494 1.00 91.81 215 GLU A CA 1
ATOM 1725 C C . GLU A 1 215 ? 6.851 -5.066 -15.355 1.00 91.81 215 GLU A C 1
ATOM 1727 O O . GLU A 1 215 ? 7.996 -5.524 -15.412 1.00 91.81 215 GLU A O 1
ATOM 1732 N N . VAL A 1 216 ? 6.414 -4.366 -14.314 1.00 91.88 216 VAL A N 1
ATOM 1733 C CA . VAL A 1 216 ? 7.193 -4.121 -13.107 1.00 91.88 216 VAL A CA 1
ATOM 1734 C C . VAL A 1 216 ? 6.435 -4.696 -11.930 1.00 91.88 216 VAL A C 1
ATOM 1736 O O . VAL A 1 216 ? 5.266 -4.385 -11.707 1.00 91.88 216 VAL A O 1
ATOM 1739 N N . LYS A 1 217 ? 7.109 -5.517 -11.130 1.00 88.25 217 LYS A N 1
ATOM 1740 C CA . LYS A 1 217 ? 6.571 -5.977 -9.851 1.00 88.25 217 LYS A CA 1
ATOM 1741 C C . LYS A 1 217 ? 7.673 -5.957 -8.812 1.00 88.25 217 LYS A C 1
ATOM 1743 O O . LYS A 1 217 ? 8.610 -6.741 -8.867 1.00 88.25 217 LYS A O 1
ATOM 1748 N N . LEU A 1 218 ? 7.568 -5.086 -7.813 1.00 85.69 218 LEU A N 1
ATOM 1749 C CA . LEU A 1 218 ? 8.539 -5.051 -6.714 1.00 85.69 218 LEU A CA 1
ATOM 1750 C C . LEU A 1 218 ? 8.234 -6.160 -5.693 1.00 85.69 218 LEU A C 1
ATOM 1752 O O . LEU A 1 218 ? 7.713 -5.923 -4.601 1.00 85.69 218 LEU A O 1
ATOM 1756 N N . LEU A 1 219 ? 8.493 -7.400 -6.114 1.00 68.19 219 LEU A N 1
ATOM 1757 C CA . 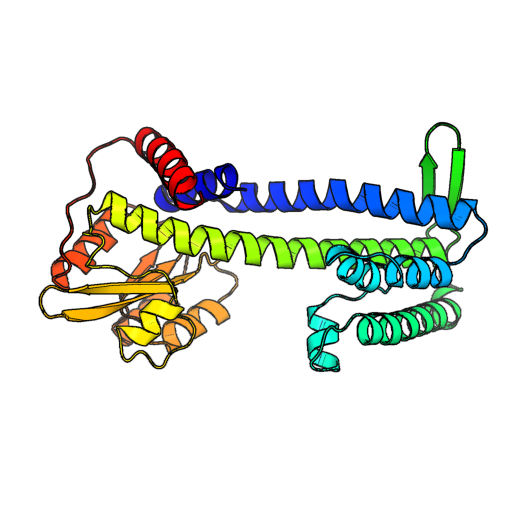LEU A 1 219 ? 8.167 -8.625 -5.392 1.00 68.19 219 LEU A CA 1
ATOM 1758 C C . LEU A 1 219 ? 9.111 -8.888 -4.220 1.00 68.19 219 LEU A C 1
ATOM 1760 O O . LEU A 1 219 ? 10.298 -8.582 -4.241 1.00 68.19 219 LEU A O 1
ATOM 1764 N N . GLY A 1 220 ? 8.579 -9.515 -3.174 1.00 64.56 220 GLY A N 1
ATOM 1765 C CA . GLY A 1 220 ? 9.394 -10.305 -2.256 1.00 64.56 220 GLY A CA 1
ATOM 1766 C C . GLY A 1 220 ? 9.376 -11.769 -2.682 1.00 64.56 220 GLY A C 1
ATOM 1767 O O . GLY A 1 220 ? 8.393 -12.227 -3.256 1.00 64.56 220 GLY A O 1
ATOM 1768 N N . ILE A 1 221 ? 10.419 -12.517 -2.321 1.00 65.50 221 ILE A N 1
ATOM 1769 C CA . ILE A 1 221 ? 10.566 -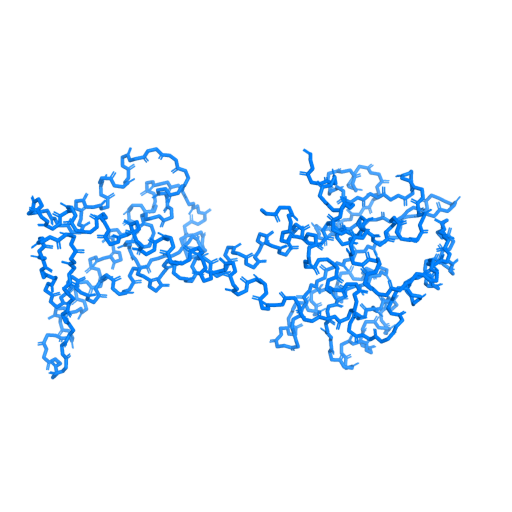13.956 -2.627 1.00 65.50 221 ILE A CA 1
ATOM 1770 C C . ILE A 1 221 ? 9.357 -14.794 -2.148 1.00 65.50 221 ILE A C 1
ATOM 1772 O O . ILE A 1 221 ? 9.097 -15.866 -2.675 1.00 65.50 221 ILE A O 1
ATOM 1776 N N . GLY A 1 222 ? 8.598 -14.310 -1.159 1.00 66.56 222 GLY A N 1
ATOM 1777 C CA . GLY A 1 222 ? 7.459 -15.021 -0.571 1.00 66.56 222 GLY A CA 1
ATOM 1778 C C . GLY A 1 222 ? 6.134 -14.975 -1.344 1.00 66.56 222 GLY A C 1
ATOM 1779 O O . GLY A 1 222 ? 5.172 -15.523 -0.822 1.00 66.56 222 GLY A O 1
ATOM 1780 N N . ASN A 1 223 ? 6.065 -14.340 -2.523 1.00 70.88 223 ASN A N 1
ATOM 1781 C CA . ASN A 1 223 ? 4.826 -14.207 -3.310 1.00 70.88 223 ASN A CA 1
ATOM 1782 C C . ASN A 1 223 ? 4.985 -14.820 -4.721 1.00 70.88 223 ASN A C 1
ATOM 1784 O O . ASN A 1 223 ? 5.018 -14.071 -5.707 1.00 70.88 223 ASN A O 1
ATOM 1788 N N . PRO A 1 224 ? 5.157 -16.152 -4.840 1.00 69.50 224 PRO A N 1
ATOM 1789 C CA . PRO A 1 224 ? 5.359 -16.816 -6.131 1.00 69.50 224 PRO A CA 1
ATOM 1790 C C . PRO A 1 224 ? 4.193 -16.585 -7.102 1.00 69.50 224 PRO A C 1
ATOM 1792 O O . PRO A 1 224 ? 4.422 -16.389 -8.291 1.00 69.50 224 PRO A O 1
ATOM 1795 N N . GLU A 1 225 ? 2.963 -16.480 -6.591 1.00 72.38 225 GLU A N 1
ATOM 1796 C CA . GLU A 1 225 ? 1.752 -16.309 -7.396 1.00 72.38 225 GLU A CA 1
ATOM 1797 C C . GLU A 1 225 ? 1.780 -15.056 -8.280 1.00 72.38 225 GLU A C 1
ATOM 1799 O O . GLU A 1 225 ? 1.254 -15.064 -9.389 1.00 72.38 225 GLU A O 1
ATOM 1804 N N . ILE A 1 226 ? 2.435 -13.983 -7.826 1.00 70.56 226 ILE A N 1
ATOM 1805 C CA . ILE A 1 226 ? 2.497 -12.730 -8.586 1.00 70.56 226 ILE A CA 1
ATOM 1806 C C . ILE A 1 226 ? 3.522 -12.836 -9.724 1.00 70.56 226 ILE A C 1
ATOM 1808 O O . ILE A 1 226 ? 3.339 -12.238 -10.783 1.00 70.56 226 ILE A O 1
ATOM 1812 N N . GLY A 1 227 ? 4.600 -13.602 -9.533 1.00 73.38 227 GLY A N 1
ATOM 1813 C CA . GLY A 1 227 ? 5.543 -13.853 -10.620 1.00 73.38 227 GLY A CA 1
ATOM 1814 C C . GLY A 1 227 ? 4.991 -14.840 -11.650 1.00 73.38 227 GLY A C 1
ATOM 1815 O O . GLY A 1 227 ? 5.216 -14.635 -12.839 1.00 73.38 227 GLY A O 1
ATOM 1816 N N . ASP A 1 228 ? 4.188 -15.822 -11.233 1.00 78.94 228 ASP A N 1
ATOM 1817 C CA . ASP A 1 228 ? 3.461 -16.701 -12.160 1.00 78.94 228 ASP A CA 1
ATOM 1818 C C . ASP A 1 228 ? 2.480 -15.906 -13.033 1.00 78.94 228 ASP A C 1
ATOM 1820 O O . ASP A 1 228 ? 2.389 -16.139 -14.240 1.00 78.94 228 ASP A O 1
ATOM 1824 N N . GLU A 1 229 ? 1.775 -14.929 -12.448 1.00 79.94 229 GLU A N 1
ATOM 1825 C CA . GLU A 1 229 ? 0.892 -14.022 -13.188 1.00 79.94 229 GLU A CA 1
ATOM 1826 C C . GLU A 1 229 ? 1.649 -13.205 -14.245 1.00 79.94 229 GLU A C 1
ATOM 1828 O O . GLU A 1 229 ? 1.171 -13.106 -15.377 1.00 79.94 229 GLU A O 1
ATOM 1833 N N . ALA A 1 230 ? 2.828 -12.667 -13.911 1.00 75.12 230 ALA A N 1
ATOM 1834 C CA . ALA A 1 230 ? 3.672 -11.934 -14.858 1.00 75.12 230 ALA A CA 1
ATOM 1835 C C . ALA A 1 230 ? 4.200 -12.850 -15.981 1.00 75.12 230 ALA A C 1
ATOM 1837 O O . ALA A 1 230 ? 4.117 -12.522 -17.164 1.00 75.12 230 ALA A O 1
ATOM 1838 N N . ILE A 1 231 ? 4.660 -14.059 -15.638 1.00 82.06 231 ILE A N 1
ATOM 1839 C CA . ILE A 1 231 ? 5.137 -15.060 -16.608 1.00 82.06 231 ILE A CA 1
ATOM 1840 C C . ILE A 1 231 ? 3.996 -15.572 -17.505 1.00 82.06 231 ILE A C 1
ATOM 1842 O O . ILE A 1 231 ? 4.214 -15.959 -18.655 1.00 82.06 231 ILE A O 1
ATOM 1846 N N . ALA A 1 232 ? 2.759 -15.607 -17.012 1.00 84.50 232 ALA A N 1
ATOM 1847 C CA . ALA A 1 232 ? 1.588 -15.978 -17.804 1.00 84.50 232 ALA A CA 1
ATOM 1848 C C . ALA A 1 232 ? 1.188 -14.910 -18.836 1.00 84.50 232 ALA A C 1
ATOM 1850 O O . ALA A 1 232 ? 0.462 -15.229 -19.775 1.00 84.50 232 ALA A O 1
ATOM 1851 N N . ARG A 1 233 ? 1.641 -13.661 -18.670 1.00 83.44 233 ARG A N 1
ATOM 1852 C CA . ARG A 1 233 ? 1.313 -12.538 -19.564 1.00 83.44 233 ARG A CA 1
ATOM 1853 C C . ARG A 1 233 ? 2.246 -12.409 -20.759 1.00 83.44 233 ARG A C 1
ATOM 1855 O O . ARG A 1 233 ? 1.898 -11.671 -21.675 1.00 83.44 233 ARG A O 1
ATOM 1862 N N . GLU A 1 234 ? 3.368 -13.131 -20.751 1.00 86.75 234 GLU A N 1
ATOM 1863 C CA . GLU A 1 234 ? 4.328 -13.195 -21.863 1.00 86.75 234 GLU A CA 1
ATOM 1864 C C . GLU A 1 234 ? 4.814 -11.805 -22.306 1.00 86.75 234 GLU A C 1
ATOM 1866 O O . GLU A 1 234 ? 4.893 -11.506 -23.494 1.00 86.75 234 GLU A O 1
ATOM 1871 N N . VAL A 1 235 ? 5.118 -10.939 -21.331 1.00 90.06 235 VAL A N 1
ATOM 1872 C CA . VAL A 1 235 ? 5.733 -9.631 -21.599 1.00 90.06 235 VAL A CA 1
ATOM 1873 C C . VAL A 1 235 ? 7.159 -9.785 -22.124 1.00 90.06 235 VAL A C 1
ATOM 1875 O O . VAL A 1 235 ? 7.837 -10.765 -21.824 1.00 90.06 235 VAL A O 1
ATOM 1878 N N . ASP A 1 236 ? 7.650 -8.794 -22.861 1.00 92.94 236 ASP A N 1
ATOM 1879 C CA . ASP A 1 236 ? 9.008 -8.841 -23.411 1.00 92.94 236 ASP A CA 1
ATOM 1880 C C . ASP A 1 236 ? 10.069 -8.627 -22.318 1.00 92.94 236 ASP A C 1
ATOM 1882 O O . ASP A 1 236 ? 11.095 -9.312 -22.291 1.00 92.94 236 ASP A O 1
ATOM 1886 N N . LEU A 1 237 ? 9.813 -7.694 -21.391 1.00 94.00 237 LEU A N 1
ATOM 1887 C CA . LEU A 1 237 ? 10.694 -7.366 -20.271 1.00 94.00 237 LEU A CA 1
ATOM 1888 C C . LEU A 1 237 ? 9.937 -7.378 -18.942 1.00 94.00 237 LEU A C 1
ATOM 1890 O O . LEU A 1 237 ? 9.004 -6.605 -18.728 1.00 94.00 237 LEU A O 1
ATOM 1894 N N . PHE A 1 238 ? 10.406 -8.201 -18.011 1.00 92.75 238 PHE A N 1
ATOM 1895 C CA . PHE A 1 238 ? 9.904 -8.256 -16.647 1.00 92.75 238 PHE A CA 1
ATOM 1896 C C . PHE A 1 238 ? 10.947 -7.740 -15.652 1.00 92.75 238 PHE A C 1
ATOM 1898 O O . PHE A 1 238 ? 12.044 -8.293 -15.529 1.00 92.75 238 PHE A O 1
ATOM 1905 N N . LEU A 1 239 ? 10.599 -6.672 -14.932 1.00 93.38 239 LEU A N 1
ATOM 1906 C CA . LEU A 1 239 ? 11.451 -6.029 -13.934 1.00 93.38 239 LEU A CA 1
ATOM 1907 C C . LEU A 1 239 ? 10.946 -6.328 -12.520 1.00 93.38 239 LEU A C 1
ATOM 1909 O O . LEU A 1 239 ? 9.774 -6.105 -12.206 1.00 93.38 239 LEU A O 1
ATOM 1913 N N . THR A 1 240 ? 11.835 -6.780 -11.637 1.00 91.44 240 THR A N 1
ATOM 1914 C CA . THR A 1 240 ? 11.453 -7.216 -10.284 1.00 91.44 240 THR A CA 1
ATOM 1915 C C . THR A 1 240 ? 12.485 -6.865 -9.214 1.00 91.44 240 THR A C 1
ATOM 1917 O O . THR A 1 240 ? 13.653 -6.667 -9.526 1.00 91.44 240 THR A O 1
ATOM 1920 N N . ASP A 1 241 ? 12.095 -6.796 -7.934 1.00 88.94 241 ASP A N 1
ATOM 1921 C CA . ASP A 1 241 ? 13.069 -6.668 -6.829 1.00 88.94 241 ASP A CA 1
ATOM 1922 C C . ASP A 1 241 ? 13.861 -7.974 -6.659 1.00 88.94 241 ASP A C 1
ATOM 1924 O O . ASP A 1 241 ? 15.089 -7.958 -6.758 1.00 88.94 241 ASP A O 1
ATOM 1928 N N . ARG A 1 242 ? 13.168 -9.103 -6.451 1.00 87.06 242 ARG A N 1
ATOM 1929 C CA . ARG A 1 242 ? 13.760 -10.449 -6.392 1.00 87.06 242 ARG A CA 1
ATOM 1930 C C . ARG A 1 242 ? 12.821 -11.523 -6.929 1.00 87.06 242 ARG A C 1
ATOM 1932 O O . ARG A 1 242 ? 11.608 -11.438 -6.737 1.00 87.06 242 ARG A O 1
ATOM 1939 N N . MET A 1 243 ? 13.400 -12.582 -7.480 1.00 83.38 243 MET A N 1
ATOM 1940 C CA . MET A 1 243 ? 12.734 -13.813 -7.895 1.00 83.38 243 MET A CA 1
ATOM 1941 C C . MET A 1 243 ? 13.531 -15.052 -7.478 1.00 83.38 243 MET A C 1
ATOM 1943 O O . MET A 1 243 ? 14.665 -14.968 -7.012 1.00 83.38 243 MET A O 1
ATOM 1947 N N . THR A 1 244 ? 12.909 -16.224 -7.600 1.00 84.06 244 THR A N 1
ATOM 1948 C CA . THR A 1 244 ? 13.622 -17.500 -7.469 1.00 84.06 244 THR A CA 1
ATOM 1949 C C . THR A 1 244 ? 14.241 -17.895 -8.811 1.00 84.06 244 THR A C 1
ATOM 1951 O O . THR A 1 244 ? 13.693 -17.571 -9.866 1.00 84.06 244 THR A O 1
ATOM 1954 N N . GLU A 1 245 ? 15.346 -18.647 -8.789 1.00 86.06 245 GLU A N 1
ATOM 1955 C CA . GLU A 1 245 ? 16.003 -19.156 -10.008 1.00 86.06 245 GLU A CA 1
ATOM 1956 C C . GLU A 1 245 ? 15.048 -19.967 -10.896 1.00 86.06 245 GLU A C 1
ATOM 1958 O O . GLU A 1 245 ? 15.107 -19.892 -12.122 1.00 86.06 245 GLU A O 1
ATOM 1963 N N . MET A 1 246 ? 14.129 -20.712 -10.274 1.00 85.69 246 MET A N 1
ATOM 1964 C CA . MET A 1 246 ? 13.109 -21.489 -10.975 1.00 85.69 246 MET A CA 1
ATOM 1965 C C . MET A 1 246 ? 12.216 -20.590 -11.833 1.00 85.69 246 MET A C 1
ATOM 1967 O O . MET A 1 246 ? 12.062 -20.850 -13.022 1.00 85.69 246 MET A O 1
ATOM 1971 N N . MET A 1 247 ? 11.692 -19.507 -11.255 1.00 83.88 247 MET A N 1
ATOM 1972 C CA . MET A 1 247 ? 10.796 -18.596 -11.969 1.00 83.88 247 MET A CA 1
ATOM 1973 C C . MET A 1 247 ? 11.530 -17.837 -13.082 1.00 83.88 247 MET A C 1
ATOM 1975 O O . MET A 1 247 ? 10.959 -17.598 -14.143 1.00 83.88 247 MET A O 1
ATOM 1979 N N . ILE A 1 248 ? 12.807 -17.492 -12.874 1.00 86.19 248 ILE A N 1
ATOM 1980 C CA . ILE A 1 248 ? 13.645 -16.888 -13.923 1.00 86.19 248 ILE A CA 1
ATOM 1981 C C . ILE A 1 248 ? 13.787 -17.866 -15.096 1.00 86.19 248 ILE A C 1
ATOM 1983 O O . ILE A 1 248 ? 13.522 -17.500 -16.238 1.00 86.19 248 ILE A O 1
ATOM 1987 N N . SER A 1 249 ? 14.111 -19.133 -14.816 1.00 87.12 249 SER A N 1
ATOM 1988 C CA . SER A 1 249 ? 14.222 -20.170 -15.850 1.00 87.12 249 SER A CA 1
ATOM 1989 C C . SER A 1 249 ? 12.904 -20.409 -16.598 1.00 87.12 249 SER A C 1
ATOM 1991 O O . SER A 1 249 ? 12.908 -20.683 -17.798 1.00 87.12 249 SER A O 1
ATOM 1993 N N . GLU A 1 250 ? 11.761 -20.319 -15.916 1.00 87.00 250 GLU A N 1
ATOM 1994 C CA . GLU A 1 250 ? 10.444 -20.442 -16.549 1.00 87.00 250 GLU A CA 1
ATOM 1995 C C . GLU A 1 250 ? 10.103 -19.249 -17.443 1.00 87.00 250 GLU A C 1
ATOM 1997 O O . GLU A 1 250 ? 9.597 -19.455 -18.548 1.00 87.00 250 GLU A O 1
ATOM 2002 N N . GLY A 1 251 ? 10.432 -18.027 -17.016 1.00 86.50 251 GLY A N 1
ATOM 2003 C CA . GLY A 1 251 ? 10.318 -16.831 -17.850 1.00 86.50 251 GLY A CA 1
ATOM 2004 C C . GLY A 1 251 ? 11.169 -16.933 -19.118 1.00 86.50 251 GLY A C 1
ATOM 2005 O O . GLY A 1 251 ? 10.661 -16.736 -20.222 1.00 86.50 251 GLY A O 1
ATOM 2006 N N . GLU A 1 252 ? 12.432 -17.350 -18.984 1.00 88.62 252 GLU A N 1
ATOM 2007 C CA . GLU A 1 252 ? 13.351 -17.520 -20.118 1.00 88.62 252 GLU A CA 1
ATOM 2008 C C . GLU A 1 252 ? 12.842 -18.545 -21.141 1.00 88.62 252 GLU A C 1
ATOM 2010 O O . GLU A 1 252 ? 12.914 -18.305 -22.347 1.00 88.62 252 GLU A O 1
ATOM 2015 N N . LYS A 1 253 ? 12.257 -19.665 -20.689 1.00 89.50 253 LYS A N 1
ATOM 2016 C CA . LYS A 1 253 ? 11.641 -20.667 -21.582 1.00 89.50 253 LYS A CA 1
ATOM 2017 C C . LYS A 1 253 ? 10.481 -20.105 -22.405 1.00 89.50 253 LYS A C 1
ATOM 2019 O O . LYS A 1 253 ? 10.194 -20.642 -23.473 1.00 89.50 253 LYS A O 1
ATOM 2024 N N . LYS A 1 254 ? 9.822 -19.052 -21.919 1.00 88.50 254 LYS A N 1
ATOM 2025 C CA . LYS A 1 254 ? 8.757 -18.332 -22.629 1.00 88.50 254 LYS A CA 1
ATOM 2026 C C . LYS A 1 254 ? 9.260 -17.125 -23.427 1.00 88.50 254 LYS A C 1
ATOM 2028 O O . LYS A 1 254 ? 8.453 -16.418 -24.015 1.00 88.50 254 LYS A O 1
ATOM 2033 N N . GLY A 1 255 ? 10.573 -16.890 -23.466 1.00 88.94 255 GLY A N 1
ATOM 2034 C CA . GLY A 1 255 ? 11.169 -15.750 -24.165 1.00 88.94 255 GLY A CA 1
ATOM 2035 C C . GLY A 1 255 ? 11.067 -14.422 -23.412 1.00 88.94 255 GLY A C 1
ATOM 2036 O O . GLY A 1 255 ? 11.339 -13.381 -24.001 1.00 88.94 255 GLY A O 1
ATOM 2037 N N . ILE A 1 256 ? 10.709 -14.443 -22.125 1.00 91.12 256 ILE A N 1
ATOM 2038 C CA . ILE A 1 256 ? 10.602 -13.244 -21.288 1.00 91.12 256 ILE A CA 1
ATOM 2039 C C . ILE A 1 256 ? 11.997 -12.878 -20.783 1.00 91.12 256 ILE A C 1
ATOM 2041 O O . ILE A 1 256 ? 12.660 -13.691 -20.131 1.00 91.12 256 ILE A O 1
ATOM 2045 N N . LYS A 1 257 ? 12.444 -11.639 -21.015 1.00 93.69 257 LYS A N 1
ATOM 2046 C CA . LYS A 1 257 ? 13.659 -11.141 -20.365 1.00 93.69 257 LYS A CA 1
ATOM 2047 C C . LYS A 1 257 ? 13.332 -10.734 -18.935 1.00 93.69 257 LYS A C 1
ATOM 2049 O O . LYS A 1 257 ? 12.609 -9.770 -18.717 1.00 93.69 257 LYS A O 1
ATOM 2054 N N . THR A 1 258 ? 13.915 -11.408 -17.950 1.00 92.06 258 THR A N 1
ATOM 2055 C CA . THR A 1 258 ? 13.790 -11.010 -16.540 1.00 92.06 258 THR A CA 1
ATOM 2056 C C . THR A 1 258 ? 15.034 -10.262 -16.063 1.00 92.06 258 THR A C 1
ATOM 2058 O O . THR A 1 258 ? 16.165 -10.683 -16.315 1.00 92.06 258 THR A O 1
ATOM 2061 N N . VAL A 1 259 ? 14.833 -9.146 -15.359 1.00 92.62 259 VAL A N 1
ATOM 2062 C CA . VAL A 1 259 ? 15.897 -8.393 -14.685 1.00 92.62 259 VAL A C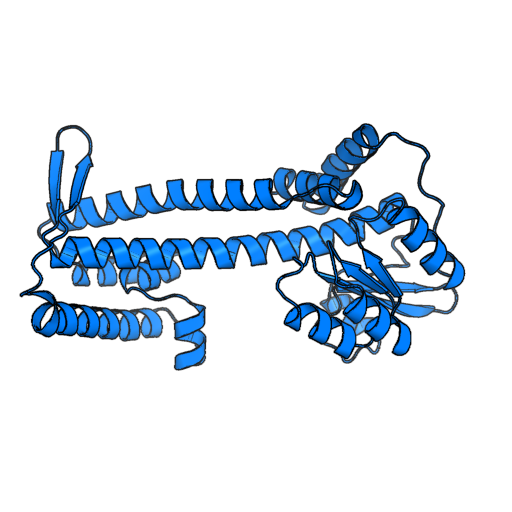A 1
ATOM 2063 C C . VAL A 1 259 ? 15.489 -8.134 -13.239 1.00 92.62 259 VAL A C 1
ATOM 2065 O O . VAL A 1 259 ? 14.496 -7.463 -12.961 1.00 92.62 259 VAL A O 1
ATOM 2068 N N . GLU A 1 260 ? 16.298 -8.631 -12.309 1.00 93.12 260 GLU A N 1
ATOM 2069 C CA . GLU A 1 260 ? 16.180 -8.310 -10.889 1.00 93.12 260 GLU A CA 1
ATOM 2070 C C . GLU A 1 260 ? 16.931 -7.012 -10.572 1.00 93.12 260 GLU A C 1
ATOM 2072 O O . GLU A 1 260 ? 18.045 -6.809 -11.047 1.00 93.12 260 GLU A O 1
ATOM 2077 N N . PHE A 1 261 ? 16.375 -6.134 -9.740 1.00 93.00 261 PHE A N 1
ATOM 2078 C CA . PHE A 1 261 ? 17.052 -4.901 -9.320 1.00 93.00 261 PHE A CA 1
ATOM 2079 C C . PHE A 1 261 ? 18.149 -5.150 -8.283 1.00 93.00 261 PHE A C 1
ATOM 2081 O O . PHE A 1 261 ? 19.070 -4.350 -8.153 1.00 93.00 261 PHE A O 1
ATOM 2088 N N . ARG A 1 262 ? 18.070 -6.262 -7.542 1.00 89.38 262 ARG A N 1
ATOM 2089 C CA . ARG A 1 262 ? 19.047 -6.629 -6.503 1.00 89.38 262 ARG A CA 1
ATOM 2090 C C . ARG A 1 262 ? 20.348 -7.213 -7.029 1.00 89.38 262 ARG A C 1
ATOM 2092 O O . ARG A 1 262 ? 21.281 -7.367 -6.243 1.00 89.38 262 ARG A O 1
ATOM 2099 N N . GLN A 1 263 ? 20.397 -7.573 -8.305 1.00 88.88 263 GLN A N 1
ATOM 2100 C CA . GLN A 1 263 ? 21.624 -8.052 -8.924 1.00 88.88 263 GLN A CA 1
ATOM 2101 C C . GLN A 1 263 ? 22.566 -6.881 -9.231 1.00 88.88 263 GLN A C 1
ATOM 2103 O O . GLN A 1 263 ? 22.134 -5.736 -9.387 1.00 88.88 263 GLN A O 1
ATOM 2108 N N . GLU A 1 264 ? 23.855 -7.178 -9.356 1.00 81.81 264 GLU A N 1
ATOM 2109 C CA . GLU A 1 264 ? 24.822 -6.202 -9.854 1.00 81.81 264 GLU A CA 1
ATOM 2110 C C . GLU A 1 264 ? 24.502 -5.832 -11.310 1.00 81.81 264 GLU A C 1
ATOM 2112 O O . GLU A 1 264 ? 24.031 -6.661 -12.093 1.00 81.81 264 GLU A O 1
ATOM 2117 N N . ASP A 1 265 ? 24.719 -4.562 -11.651 1.00 86.69 265 ASP A N 1
ATOM 2118 C CA . ASP A 1 265 ? 24.597 -4.041 -13.016 1.00 86.69 265 ASP A CA 1
ATOM 2119 C C . ASP A 1 265 ? 23.202 -4.211 -13.655 1.00 86.69 265 ASP A C 1
ATOM 2121 O O . ASP A 1 265 ? 23.058 -4.317 -14.873 1.00 86.69 265 ASP A O 1
ATOM 2125 N N . ALA A 1 266 ? 22.133 -4.197 -12.844 1.00 92.81 266 ALA A N 1
ATOM 2126 C CA . ALA A 1 266 ? 20.751 -4.324 -13.323 1.00 92.81 266 ALA A CA 1
ATOM 2127 C C . ALA A 1 266 ? 20.412 -3.341 -14.464 1.00 92.81 266 ALA A C 1
ATOM 2129 O O . ALA A 1 266 ? 19.759 -3.719 -15.434 1.00 92.81 266 ALA A O 1
ATOM 2130 N N . ILE A 1 267 ? 20.891 -2.094 -14.380 1.00 93.31 267 ILE A N 1
ATOM 2131 C CA . ILE A 1 267 ? 20.682 -1.071 -15.419 1.00 93.31 267 ILE A CA 1
ATOM 2132 C C . ILE A 1 267 ? 21.423 -1.411 -16.710 1.00 93.31 267 ILE A C 1
ATOM 2134 O O . ILE A 1 267 ? 20.858 -1.233 -17.787 1.00 93.31 267 ILE A O 1
ATOM 2138 N N . ASP A 1 268 ? 22.648 -1.927 -16.623 1.00 93.50 268 ASP A N 1
ATOM 2139 C CA . ASP A 1 268 ? 23.408 -2.339 -17.802 1.00 93.50 268 ASP A CA 1
ATOM 2140 C C . ASP A 1 268 ? 22.734 -3.530 -18.496 1.00 93.50 268 ASP A C 1
ATOM 2142 O O . ASP A 1 268 ? 22.585 -3.523 -19.715 1.00 93.50 268 ASP A O 1
ATOM 2146 N N . LYS A 1 269 ? 22.197 -4.494 -17.735 1.00 94.81 269 LYS A N 1
ATOM 2147 C CA . LYS A 1 269 ? 21.414 -5.608 -18.301 1.00 94.81 269 LYS A CA 1
ATOM 2148 C C . LYS A 1 269 ? 20.137 -5.146 -19.004 1.00 94.81 269 LYS A C 1
ATOM 2150 O O . LYS A 1 269 ? 19.759 -5.729 -20.023 1.00 94.81 269 LYS A O 1
ATOM 2155 N N . ILE A 1 270 ? 19.463 -4.119 -18.476 1.00 96.44 270 ILE A N 1
ATOM 2156 C CA . ILE A 1 270 ? 18.319 -3.494 -19.159 1.00 96.44 270 ILE A CA 1
ATOM 2157 C C . ILE A 1 270 ? 18.805 -2.841 -20.454 1.00 96.44 270 ILE A C 1
ATOM 2159 O O . ILE A 1 270 ? 18.250 -3.115 -21.513 1.00 96.44 270 ILE A O 1
ATOM 2163 N N . PHE A 1 271 ? 19.868 -2.035 -20.396 1.00 96.75 271 PHE A N 1
ATOM 2164 C CA . PHE A 1 271 ? 20.449 -1.377 -21.567 1.00 96.75 271 PHE A CA 1
ATOM 2165 C C . PHE A 1 271 ? 20.815 -2.364 -22.687 1.00 96.75 271 PHE A C 1
ATOM 2167 O O . PHE A 1 271 ? 20.453 -2.133 -23.840 1.00 96.75 271 PHE A O 1
ATOM 2174 N N . GLU A 1 272 ? 21.486 -3.471 -22.364 1.00 96.25 272 GLU A N 1
ATOM 2175 C CA . GLU A 1 272 ? 21.875 -4.509 -23.328 1.00 96.25 272 GLU A CA 1
ATOM 2176 C C . GLU A 1 272 ? 20.661 -5.149 -24.014 1.00 96.25 272 GLU A C 1
ATOM 2178 O O . GLU A 1 272 ? 20.642 -5.337 -25.235 1.00 96.25 272 GLU A O 1
ATOM 2183 N N . PHE A 1 273 ? 19.613 -5.445 -23.243 1.00 96.19 273 PHE A N 1
ATOM 2184 C CA . PHE A 1 273 ? 18.381 -6.003 -23.787 1.00 96.19 273 PHE A CA 1
ATOM 2185 C C . PHE A 1 273 ? 17.653 -5.002 -24.695 1.00 96.19 273 PHE A C 1
ATOM 2187 O O . PHE A 1 273 ? 17.276 -5.344 -25.815 1.00 96.19 273 PHE A O 1
ATOM 2194 N N . LEU A 1 274 ? 17.513 -3.749 -24.257 1.00 96.50 274 LEU A N 1
ATOM 2195 C CA . LEU A 1 274 ? 16.856 -2.707 -25.048 1.00 96.50 274 LEU A CA 1
ATOM 2196 C C . LEU A 1 274 ? 17.631 -2.402 -26.338 1.00 96.50 274 LEU A C 1
ATOM 2198 O O . LEU A 1 274 ? 17.031 -2.314 -27.408 1.00 96.50 274 LEU A O 1
ATOM 2202 N N . SER A 1 275 ? 18.961 -2.330 -26.256 1.00 95.25 275 SER A N 1
ATOM 2203 C CA . SER A 1 275 ? 19.834 -2.108 -27.415 1.00 95.25 275 SER A CA 1
ATOM 2204 C C . SER A 1 275 ? 19.733 -3.239 -28.436 1.00 95.25 275 SER A C 1
ATOM 2206 O O . SER A 1 275 ? 19.643 -2.981 -29.635 1.00 95.25 275 SER A O 1
ATOM 2208 N N . SER A 1 276 ? 19.722 -4.496 -27.976 1.00 95.00 276 SER A N 1
ATOM 2209 C CA . SER A 1 276 ? 19.566 -5.657 -28.867 1.00 95.00 276 SER A CA 1
ATOM 2210 C C . SER A 1 276 ? 18.156 -5.777 -29.458 1.00 95.00 276 SER A C 1
ATOM 2212 O O . SER A 1 276 ? 17.991 -6.395 -30.506 1.00 95.00 276 SER A O 1
ATOM 2214 N N . SER A 1 277 ? 17.170 -5.117 -28.846 1.00 94.25 277 SER A N 1
ATOM 2215 C CA . SER A 1 277 ? 15.785 -5.014 -29.322 1.00 94.25 277 SER A CA 1
ATOM 2216 C C . SER A 1 277 ? 15.519 -3.757 -30.167 1.00 94.25 277 SER A C 1
ATOM 2218 O O . SER A 1 277 ? 14.371 -3.350 -30.311 1.00 94.25 277 SER A O 1
ATOM 2220 N N . ASN A 1 278 ? 16.561 -3.114 -30.711 1.00 94.50 278 ASN A N 1
ATOM 2221 C CA . ASN A 1 278 ? 16.471 -1.910 -31.551 1.00 94.50 278 ASN A CA 1
ATOM 2222 C C . ASN A 1 278 ? 15.810 -0.678 -30.895 1.00 94.50 278 ASN A C 1
ATOM 2224 O O . ASN A 1 278 ? 15.456 0.274 -31.601 1.00 94.50 278 ASN A O 1
ATOM 2228 N N . ILE A 1 279 ? 15.707 -0.629 -29.564 1.00 96.38 279 ILE A N 1
ATOM 2229 C CA . ILE A 1 279 ? 15.234 0.564 -28.854 1.00 96.38 279 ILE A CA 1
ATOM 2230 C C . ILE A 1 279 ? 16.323 1.650 -28.896 1.00 96.38 279 ILE A C 1
ATOM 2232 O O . ILE A 1 279 ? 17.492 1.360 -28.629 1.00 96.38 279 ILE A O 1
ATOM 2236 N N . PRO A 1 280 ? 15.989 2.913 -29.223 1.00 94.12 280 PRO A N 1
ATOM 2237 C CA . PRO A 1 280 ? 16.937 4.017 -29.120 1.00 94.12 280 PRO A CA 1
ATOM 2238 C C . PRO A 1 280 ? 17.240 4.329 -27.646 1.00 94.12 280 PRO A C 1
ATOM 2240 O O . PRO A 1 280 ? 16.400 4.885 -26.942 1.00 94.12 280 PRO A O 1
ATOM 2243 N N . CYS A 1 281 ? 18.440 3.973 -27.188 1.00 95.94 281 CYS A N 1
ATOM 2244 C CA . CYS A 1 281 ? 18.915 4.237 -25.831 1.00 95.94 281 CYS A CA 1
ATOM 2245 C C . CYS A 1 281 ? 20.438 4.461 -25.781 1.00 95.94 281 CYS A C 1
ATOM 2247 O O . CYS A 1 281 ? 21.177 4.062 -26.685 1.00 95.94 281 CYS A O 1
ATOM 2249 N N . SER A 1 282 ? 20.898 5.092 -24.703 1.00 94.94 282 SER A N 1
ATOM 2250 C CA . SER A 1 282 ? 22.302 5.359 -24.388 1.00 94.94 282 SER A CA 1
ATOM 2251 C C . SER A 1 282 ? 22.765 4.522 -23.198 1.00 94.94 282 SER A C 1
ATOM 2253 O O . SER A 1 282 ? 21.984 4.170 -22.309 1.00 94.94 282 SER A O 1
ATOM 2255 N N . LYS A 1 283 ? 24.070 4.234 -23.153 1.00 92.75 283 LYS A N 1
ATOM 2256 C CA . LYS A 1 283 ? 24.689 3.562 -22.006 1.00 92.75 283 LYS A CA 1
ATOM 2257 C C . LYS A 1 283 ? 24.568 4.453 -20.756 1.00 92.75 283 LYS A C 1
ATOM 2259 O O . LYS A 1 283 ? 24.803 5.658 -20.873 1.00 92.75 283 LYS A O 1
ATOM 2264 N N . PRO A 1 284 ? 24.262 3.901 -19.566 1.00 86.81 284 PRO A N 1
ATOM 2265 C CA . PRO A 1 284 ? 24.186 4.693 -18.342 1.00 86.81 284 PRO A CA 1
ATOM 2266 C C . PRO A 1 284 ? 25.502 5.426 -18.037 1.00 86.81 284 PRO A C 1
ATOM 2268 O O . PRO A 1 284 ? 26.599 4.909 -18.262 1.00 86.81 284 PRO A O 1
ATOM 2271 N N . SER A 1 285 ? 25.391 6.634 -17.476 1.00 82.62 285 SER A N 1
ATOM 2272 C CA . SER A 1 285 ? 26.542 7.451 -17.082 1.00 82.62 285 SER A CA 1
ATOM 2273 C C . SER A 1 285 ? 27.369 6.791 -15.969 1.00 82.62 285 SER A C 1
ATOM 2275 O O . SER A 1 285 ? 26.821 6.169 -15.055 1.00 82.62 285 SER A O 1
ATOM 2277 N N . SER A 1 286 ? 28.689 7.006 -15.987 1.00 81.31 286 SER A N 1
ATOM 2278 C CA . SER A 1 286 ? 29.653 6.491 -14.996 1.00 81.31 286 SER A CA 1
ATOM 2279 C C . SER A 1 286 ? 29.628 7.236 -13.649 1.00 81.31 286 SER A C 1
ATOM 2281 O O . SER A 1 286 ? 30.655 7.358 -12.985 1.00 81.31 286 SER A O 1
ATOM 2283 N N . GLU A 1 287 ? 28.482 7.802 -13.278 1.00 84.06 287 GLU A N 1
ATOM 2284 C CA . GLU A 1 287 ? 28.302 8.511 -12.007 1.00 84.06 287 GLU A CA 1
ATOM 2285 C C . GLU A 1 287 ? 28.285 7.533 -10.823 1.00 84.06 287 GLU A C 1
ATOM 2287 O O . GLU A 1 287 ? 27.969 6.348 -10.978 1.00 84.06 287 GLU A O 1
ATOM 2292 N N . SER A 1 288 ? 28.591 8.028 -9.624 1.00 85.44 288 SER A N 1
ATOM 2293 C CA . SER A 1 288 ? 28.522 7.209 -8.412 1.00 85.44 288 SER A CA 1
ATOM 2294 C C . SER A 1 288 ? 27.074 6.854 -8.036 1.00 85.44 288 SER A C 1
ATOM 2296 O O . SER A 1 288 ? 26.123 7.555 -8.392 1.00 85.44 288 SER A O 1
ATOM 2298 N N . LYS A 1 289 ? 26.890 5.775 -7.255 1.00 82.44 289 LYS A N 1
ATOM 2299 C CA . LYS A 1 289 ? 25.560 5.350 -6.773 1.00 82.44 289 LYS A CA 1
ATOM 2300 C C . LYS A 1 289 ? 24.826 6.467 -6.018 1.00 82.44 289 LYS A C 1
ATOM 2302 O O . LYS A 1 289 ? 23.631 6.653 -6.220 1.00 82.44 289 LYS A O 1
ATOM 2307 N N . GLU A 1 290 ? 25.535 7.229 -5.189 1.00 85.81 290 GLU A N 1
ATOM 2308 C CA . GLU A 1 290 ? 24.936 8.307 -4.391 1.00 85.81 290 GLU A CA 1
ATOM 2309 C C . GLU A 1 290 ? 24.534 9.523 -5.238 1.00 85.81 290 GLU A C 1
ATOM 2311 O O . GLU A 1 290 ? 23.445 10.072 -5.057 1.00 85.81 290 GLU A O 1
ATOM 2316 N N . GLU A 1 291 ? 25.350 9.908 -6.223 1.00 87.69 291 GLU A N 1
ATOM 2317 C CA . GLU A 1 291 ? 24.984 10.964 -7.179 1.00 87.69 291 GLU A CA 1
ATOM 2318 C C . GLU A 1 291 ? 23.741 10.573 -7.985 1.00 87.69 291 GLU A C 1
ATOM 2320 O O . GLU A 1 291 ? 22.808 11.372 -8.123 1.00 87.69 291 GLU A O 1
ATOM 2325 N N . ARG A 1 292 ? 23.687 9.312 -8.437 1.00 87.06 292 ARG A N 1
ATOM 2326 C CA . ARG A 1 292 ? 22.539 8.757 -9.157 1.00 87.06 292 ARG A CA 1
ATOM 2327 C C . ARG A 1 292 ? 21.266 8.801 -8.315 1.00 87.06 292 ARG A C 1
ATOM 2329 O O . ARG A 1 292 ? 20.241 9.272 -8.806 1.00 87.06 292 ARG A O 1
ATOM 2336 N N . LYS A 1 293 ? 21.316 8.364 -7.049 1.00 88.69 293 LYS A N 1
ATOM 2337 C CA . LYS A 1 293 ? 20.168 8.421 -6.123 1.00 88.69 293 LYS A CA 1
ATOM 2338 C C . LYS A 1 293 ? 19.625 9.841 -5.990 1.00 88.69 293 LYS A C 1
ATOM 2340 O O . LYS A 1 293 ? 18.433 10.059 -6.191 1.00 88.69 293 LYS A O 1
ATOM 2345 N N . LEU A 1 294 ? 20.494 10.819 -5.729 1.00 87.56 294 LEU A N 1
ATOM 2346 C CA . LEU A 1 294 ? 20.075 12.212 -5.564 1.00 87.56 294 LEU A CA 1
ATOM 2347 C C . LEU A 1 294 ? 19.468 12.792 -6.853 1.00 87.56 294 LEU A C 1
ATOM 2349 O O . LEU A 1 294 ? 18.515 13.577 -6.803 1.00 87.56 294 LEU A O 1
ATOM 2353 N N . ARG A 1 295 ? 20.003 12.410 -8.019 1.00 90.44 295 ARG A N 1
ATOM 2354 C CA . ARG A 1 295 ? 19.446 12.784 -9.326 1.00 90.44 295 ARG A CA 1
ATOM 2355 C C . ARG A 1 295 ? 18.054 12.185 -9.534 1.00 90.44 295 ARG A C 1
ATOM 2357 O O . ARG A 1 295 ? 17.143 12.915 -9.921 1.00 90.44 295 ARG A O 1
ATOM 2364 N N . ILE A 1 296 ? 17.880 10.898 -9.229 1.00 91.00 296 ILE A N 1
ATOM 2365 C CA . ILE A 1 296 ? 16.596 10.184 -9.305 1.00 91.00 296 ILE A CA 1
ATOM 2366 C C . ILE A 1 296 ? 15.557 10.833 -8.390 1.00 91.00 296 ILE A C 1
ATOM 2368 O O . ILE A 1 296 ? 14.437 11.086 -8.822 1.00 91.00 296 ILE A O 1
ATOM 2372 N N . GLU A 1 297 ? 15.913 11.164 -7.149 1.00 89.81 297 GLU A N 1
ATOM 2373 C CA . GLU A 1 297 ? 14.978 11.797 -6.212 1.00 89.81 297 GLU A CA 1
ATOM 2374 C C . GLU A 1 297 ? 14.411 13.116 -6.758 1.00 89.81 297 GLU A C 1
ATOM 2376 O O . GLU A 1 297 ? 13.203 13.369 -6.671 1.00 89.81 297 GLU A O 1
ATOM 2381 N N . LYS A 1 298 ? 15.267 13.941 -7.375 1.00 89.69 298 LYS A N 1
ATOM 2382 C CA . LYS A 1 298 ? 14.858 15.190 -8.036 1.00 89.69 298 LYS A CA 1
ATOM 2383 C C . LYS A 1 298 ? 14.008 14.922 -9.279 1.00 89.69 298 LYS A C 1
ATOM 2385 O O . LYS A 1 298 ? 12.984 15.577 -9.467 1.00 89.69 298 LYS A O 1
ATOM 2390 N N . LEU A 1 299 ? 14.412 13.952 -10.099 1.00 92.19 299 LEU A N 1
ATOM 2391 C CA . LEU A 1 299 ? 13.712 13.559 -11.322 1.00 92.19 299 LEU A CA 1
ATOM 2392 C C . LEU A 1 299 ? 12.283 13.078 -11.027 1.00 92.19 299 LEU A C 1
ATOM 2394 O O . LEU A 1 299 ? 11.328 13.573 -11.622 1.00 92.19 299 LEU A O 1
ATOM 2398 N N . VAL A 1 300 ? 12.131 12.163 -10.068 1.00 92.44 300 VAL A N 1
ATOM 2399 C CA . VAL A 1 300 ? 10.832 11.620 -9.646 1.00 92.44 300 VAL A CA 1
ATOM 2400 C C . VAL A 1 300 ? 9.954 12.707 -9.035 1.00 92.44 300 VAL A C 1
ATOM 2402 O O . VAL A 1 300 ? 8.749 12.743 -9.276 1.00 92.44 300 VAL A O 1
ATOM 2405 N N . SER A 1 301 ? 10.544 13.632 -8.274 1.00 87.94 301 SER A N 1
ATOM 2406 C CA . SER A 1 301 ? 9.789 14.753 -7.707 1.00 87.94 301 SER A CA 1
ATOM 2407 C C . SER A 1 301 ? 9.149 15.622 -8.793 1.00 87.94 301 SER A C 1
ATOM 2409 O O . SER A 1 301 ? 7.986 15.986 -8.632 1.00 87.94 301 SER A O 1
ATOM 2411 N N . LYS A 1 302 ? 9.866 15.874 -9.899 1.00 88.44 302 LYS A N 1
ATOM 2412 C CA . LYS A 1 302 ? 9.364 16.602 -11.075 1.00 88.44 302 LYS A CA 1
ATOM 2413 C C . LYS A 1 302 ? 8.318 15.803 -11.862 1.00 88.44 302 LYS A C 1
ATOM 2415 O O . LYS A 1 302 ? 7.345 16.379 -12.318 1.00 88.44 302 LYS A O 1
ATOM 2420 N N . TYR A 1 303 ? 8.498 14.491 -12.014 1.00 89.06 303 TYR A N 1
ATOM 2421 C CA . TYR A 1 303 ? 7.541 13.629 -12.725 1.00 89.06 303 TYR A CA 1
ATOM 2422 C C . TYR A 1 303 ? 6.164 13.575 -12.048 1.00 89.06 303 TYR A C 1
ATOM 2424 O O . TYR A 1 303 ? 5.140 13.452 -12.708 1.00 89.06 303 TYR A O 1
ATOM 2432 N N . LEU A 1 304 ? 6.139 13.671 -10.717 1.00 87.31 304 LEU A N 1
ATOM 2433 C CA . LEU A 1 304 ? 4.912 13.613 -9.924 1.00 87.31 304 LEU A CA 1
ATOM 2434 C C . LEU A 1 304 ? 4.260 14.994 -9.688 1.00 87.31 304 LEU A C 1
ATOM 2436 O O . LEU A 1 304 ? 3.366 15.093 -8.841 1.00 87.31 304 LEU A O 1
ATOM 2440 N N . GLU A 1 305 ? 4.757 16.078 -10.299 1.00 82.38 305 GLU A N 1
ATOM 2441 C CA . GLU A 1 305 ? 4.119 17.417 -10.338 1.00 82.38 305 GLU A CA 1
ATOM 2442 C C . GLU A 1 305 ? 2.932 17.480 -11.291 1.00 82.38 305 GLU A C 1
ATOM 2444 O O . GLU A 1 305 ? 1.887 17.966 -10.796 1.00 82.38 305 GLU A O 1
#